Protein AF-A0A356KBU8-F1 (afdb_monomer_lite)

Sequence (364 aa):
MVVLKNGNYVIRSPEWDNGPVRDVGAATWGNGSTGVTGVVSAANSLIGSTENDRVSNTEVIELSNGNYVVRSDEWDNGAVTDAAALSFGAGPGGSVGVVGPANSVVGTKTSSGTAASALGNRFVATLKEERVAVVFPLETATFALGPGQTVVAPTQRITQLLSAGTDVTLQASQDLTVKSPITVNNPGGKGGKLTLMAGRNIVIEANITTDDGDLVLIANATAAEGVIDADRGPGAALVQNTATINAGSGSLRLETKDGAGLTNRSRSDYVVGTLSGGAVVIVPFADSFNPSPVPPGGTLTLQGGGLGGSFSIGGVSASIGTITSSQATLGVDALTPLGTQSVVVTTTGGDFALGTITIGFGGG

Foldseek 3Di:
DAAFPVQKGKDWFQQDADVPATRQTWIFTADRPPGDDDDDDLVGIATEDHRNQSWQPPHWAYAQVQKIKRKRQQHAPVPAGSQIWIFTFDSPSTHGGYDDLQGIDTGDHHSQGKDWDHDHRWIWMDSNVPQETEIPPQQPDEQPPPQLHHYRDRLNNVQVCQLVQHAGEGEHLAEAEAQEENAHDNVPDWGHEYHYAYLAEYYYPEEYERRLYAYHYEKNDAVVSPRDQVSHDADAGEYEHPYAYENDQYEYEYYYDQRYPHPHRHHDAYEDEEYYYNEYEYEYDQDDHDYDEYDDDHDYDYDDAWDAAWDDYDPFTDGDDTDHDDDDDDDGPDDDPDDDDDDDDDDDDDDDDDDDDDDDDDDD

Radius of gyration: 24.55 Å; chains: 1; bounding box: 66×54×61 Å

Secondary structure (DSSP, 8-state):
-EE-TTS-EEEEETT--BTTBTT-BEEEEEBTTTB--S---TTTEEE-SSTT--BTSSEEEEPTTS-EEEEETT--BTTBTT--EEEEE-TTT---EESSTTTEEE--STT--EEEEEETTEEEEEETTT-EEEEE-GGG--TTSSTTSEE---HHHHHHHHHTT--EEEEESS-EEE-S-EE---TTSPPPPEEEEESS-EEE-S-EE-TT--EEEEES--GGGT--TTTS-SS-B-EEE-S-EE-TTSEEEEEE---TT-S---B---EE--EE-SEEEEE--SS---PPP--SS--EEE--SSEEEEEEETTEEEEEEEE-SS--PPPPS---SS----------SS--------------

pLDDT: mean 76.69, std 24.33, range [26.47, 98.5]

Structure (mmCIF, N/CA/C/O backbone):
data_AF-A0A356KBU8-F1
#
_entry.id   AF-A0A356KBU8-F1
#
loop_
_atom_site.group_PDB
_atom_site.id
_atom_site.type_symbol
_atom_site.label_atom_id
_atom_site.label_alt_id
_atom_site.label_comp_id
_atom_site.label_asym_id
_atom_site.label_entity_id
_atom_site.label_seq_id
_atom_site.pdbx_PDB_ins_code
_atom_site.Cartn_x
_atom_site.Cartn_y
_atom_site.Cartn_z
_atom_site.occupancy
_atom_site.B_iso_or_equiv
_atom_site.auth_seq_id
_atom_site.auth_comp_id
_atom_site.auth_asym_id
_atom_site.auth_atom_id
_atom_site.pdbx_PDB_model_num
ATOM 1 N N . MET A 1 1 ? -16.617 -8.908 20.215 1.00 90.38 1 MET A N 1
ATOM 2 C CA . MET A 1 1 ? -15.219 -9.388 20.147 1.00 90.38 1 MET A CA 1
ATOM 3 C C . MET A 1 1 ? -15.148 -10.546 19.165 1.00 90.38 1 MET A C 1
ATOM 5 O O . MET A 1 1 ? -16.062 -11.359 19.167 1.00 90.38 1 MET A O 1
ATOM 9 N N . VAL A 1 2 ? -14.096 -10.615 18.353 1.00 94.19 2 VAL A N 1
ATOM 10 C CA . VAL A 1 2 ? -13.778 -11.739 17.460 1.00 94.19 2 VAL A CA 1
ATOM 11 C C . VAL A 1 2 ? -12.435 -12.316 17.895 1.00 94.19 2 VAL A C 1
ATOM 13 O O . VAL A 1 2 ? -11.469 -11.568 18.003 1.00 94.19 2 VAL A O 1
ATOM 16 N N . VAL A 1 3 ? -12.384 -13.614 18.190 1.00 94.81 3 VAL A N 1
ATOM 17 C CA . VAL A 1 3 ? -11.142 -14.311 18.559 1.00 94.81 3 VAL A CA 1
ATOM 18 C C . VAL A 1 3 ? -10.466 -14.803 17.286 1.00 94.81 3 VAL A C 1
ATOM 20 O O . VAL A 1 3 ? -11.129 -15.372 16.426 1.00 94.81 3 VAL A O 1
ATOM 23 N N . LEU A 1 4 ? -9.162 -14.571 17.177 1.00 94.19 4 LEU A N 1
ATOM 24 C CA . LEU A 1 4 ? -8.323 -14.969 16.055 1.00 94.19 4 LEU A CA 1
ATOM 25 C C . LEU A 1 4 ? -7.585 -16.283 16.380 1.00 94.19 4 LEU A C 1
ATOM 27 O O . LEU A 1 4 ? -7.275 -16.594 17.529 1.00 94.19 4 LEU A O 1
ATOM 31 N N . LYS A 1 5 ? -7.219 -17.040 15.350 1.00 92.31 5 LYS A N 1
ATOM 32 C CA . LYS A 1 5 ? -6.582 -18.365 15.373 1.00 92.31 5 LYS A CA 1
ATOM 33 C C . LYS A 1 5 ? -5.188 -18.340 15.963 1.00 92.31 5 LYS A C 1
ATOM 35 O O . LYS A 1 5 ? -4.713 -19.358 16.451 1.00 92.31 5 LYS A O 1
ATOM 40 N N . ASN A 1 6 ? -4.532 -17.187 15.913 1.00 91.81 6 ASN A N 1
ATOM 41 C CA . ASN A 1 6 ? -3.249 -16.967 16.570 1.00 91.81 6 ASN A CA 1
ATOM 42 C C . ASN A 1 6 ? -3.396 -16.672 18.078 1.00 91.81 6 ASN A C 1
ATOM 44 O O . ASN A 1 6 ? -2.402 -16.355 18.723 1.00 91.81 6 ASN A O 1
ATOM 48 N N . GLY A 1 7 ? -4.612 -16.754 18.629 1.00 93.75 7 GLY A N 1
ATOM 49 C CA . GLY A 1 7 ? -4.918 -16.514 20.038 1.00 93.75 7 GLY A CA 1
ATOM 50 C C . GLY A 1 7 ? -5.202 -15.051 20.381 1.00 93.75 7 GLY A C 1
ATOM 51 O O . GLY A 1 7 ? -5.640 -14.779 21.493 1.00 93.75 7 GLY A O 1
ATOM 52 N N . ASN A 1 8 ? -4.990 -14.115 19.452 1.00 96.00 8 ASN A N 1
ATOM 53 C CA . ASN A 1 8 ? -5.317 -12.698 19.637 1.00 96.00 8 ASN A CA 1
ATOM 54 C C . ASN A 1 8 ? -6.814 -12.442 19.410 1.00 96.00 8 ASN A C 1
ATOM 56 O O . ASN A 1 8 ? -7.571 -13.356 19.089 1.00 96.00 8 ASN A O 1
ATOM 60 N N . TYR A 1 9 ? -7.272 -11.203 19.572 1.00 96.00 9 TYR A N 1
ATOM 61 C CA . TYR A 1 9 ? -8.679 -10.860 19.364 1.00 96.00 9 TYR A CA 1
ATOM 62 C C . TYR A 1 9 ? -8.865 -9.436 18.841 1.00 96.00 9 TYR A C 1
ATOM 64 O O . TYR A 1 9 ? -7.966 -8.602 18.908 1.00 96.00 9 TYR A O 1
ATOM 72 N N . VAL A 1 10 ? -10.060 -9.149 18.330 1.00 97.44 10 VAL A N 1
ATOM 73 C CA . VAL A 1 10 ? -10.491 -7.811 17.914 1.00 97.44 10 VAL A CA 1
ATOM 74 C C . VAL A 1 10 ? -11.772 -7.446 18.659 1.00 97.44 10 VAL A C 1
ATOM 76 O O . VAL A 1 10 ? -12.772 -8.170 18.609 1.00 97.44 10 VAL A O 1
ATOM 79 N N . ILE A 1 11 ? -11.762 -6.325 19.370 1.00 97.25 11 ILE A N 1
ATOM 80 C CA . ILE A 1 11 ? -12.952 -5.730 19.981 1.00 97.25 11 ILE A CA 1
ATOM 81 C C . ILE A 1 11 ? -13.597 -4.815 18.940 1.00 97.25 11 ILE A C 1
ATOM 83 O O . ILE A 1 11 ? -12.917 -4.001 18.327 1.00 97.25 11 ILE A O 1
ATOM 87 N N . ARG A 1 12 ? -14.906 -4.980 18.737 1.00 97.75 12 ARG A N 1
ATOM 88 C CA . ARG A 1 12 ? -15.728 -4.127 17.874 1.00 97.75 12 ARG A CA 1
ATOM 89 C C . ARG A 1 12 ? -16.544 -3.214 18.773 1.00 97.75 12 ARG A C 1
ATOM 91 O O . ARG A 1 12 ? -17.255 -3.731 19.637 1.00 97.75 12 ARG A O 1
ATOM 98 N N . SER A 1 13 ? -16.453 -1.915 18.535 1.00 97.62 13 SER A N 1
ATOM 99 C CA . SER A 1 13 ? -17.174 -0.875 19.265 1.00 97.62 13 SER A CA 1
ATOM 100 C C . SER A 1 13 ? -17.770 0.115 18.257 1.00 97.62 13 SER A C 1
ATOM 102 O O . SER A 1 13 ? -17.302 1.247 18.190 1.00 97.62 13 SER A O 1
ATOM 104 N N . PRO A 1 14 ? -18.737 -0.300 17.416 1.00 97.94 14 PRO A N 1
ATOM 105 C CA . PRO A 1 14 ? -19.249 0.535 16.324 1.00 97.94 14 PRO A CA 1
ATOM 106 C C . PRO A 1 14 ? -19.980 1.799 16.805 1.00 97.94 14 PRO A C 1
ATOM 108 O O . PRO A 1 14 ? -19.986 2.789 16.094 1.00 97.94 14 PRO A O 1
ATOM 111 N N . GLU A 1 15 ? -20.519 1.803 18.023 1.00 97.94 15 GLU A N 1
ATOM 112 C CA . GLU A 1 15 ? -21.196 2.957 18.650 1.00 97.94 15 GLU A CA 1
ATOM 113 C C . GLU A 1 15 ? -20.238 3.778 19.539 1.00 97.94 15 GLU A C 1
ATOM 115 O O . GLU A 1 15 ? -20.645 4.448 20.482 1.00 97.94 15 GLU A O 1
ATOM 120 N N . TRP A 1 16 ? -18.921 3.644 19.342 1.00 98.44 16 TRP A N 1
ATOM 121 C CA . TRP A 1 16 ? -17.957 4.421 20.119 1.00 98.44 16 TRP A CA 1
ATOM 122 C C . TRP A 1 16 ? -17.888 5.868 19.617 1.00 98.44 16 TRP A C 1
ATOM 124 O O . TRP A 1 16 ? -17.662 6.103 18.429 1.00 98.44 16 TRP A O 1
ATOM 134 N N . ASP A 1 17 ? -18.012 6.813 20.549 1.00 98.50 17 ASP A N 1
ATOM 135 C CA . ASP A 1 17 ? -17.902 8.253 20.307 1.00 98.50 17 ASP A CA 1
ATOM 136 C C . ASP A 1 17 ? -16.454 8.743 20.449 1.00 98.50 17 ASP A C 1
ATOM 138 O O . ASP A 1 17 ? -15.769 8.430 21.428 1.00 98.50 17 ASP A O 1
ATOM 142 N N . ASN A 1 18 ? -16.014 9.614 19.537 1.00 97.44 18 ASN A N 1
ATOM 143 C CA . ASN A 1 18 ? -14.725 10.299 19.638 1.00 97.44 18 ASN A CA 1
ATOM 144 C C . ASN A 1 18 ? -14.923 11.754 20.072 1.00 97.44 18 ASN A C 1
ATOM 146 O O . ASN A 1 18 ? -14.952 12.685 19.261 1.00 97.44 18 ASN A O 1
ATOM 150 N N . GLY A 1 19 ? -15.089 11.949 21.380 1.00 96.25 19 GLY A N 1
ATOM 151 C CA . GLY A 1 19 ? -15.419 13.256 21.940 1.00 96.25 19 GLY A CA 1
ATOM 152 C C . GLY A 1 19 ? -16.826 13.692 21.505 1.00 96.25 19 GLY A C 1
ATOM 153 O O . GLY A 1 19 ? -17.782 13.002 21.841 1.00 96.25 19 GLY A O 1
ATOM 154 N N . PRO A 1 20 ? -16.996 14.832 20.808 1.00 96.69 20 PRO A N 1
ATOM 155 C CA . PRO A 1 20 ? -18.314 15.294 20.370 1.00 96.69 20 PRO A CA 1
ATOM 156 C C . PRO A 1 20 ? -18.842 14.584 19.114 1.00 96.69 20 PRO A C 1
ATOM 158 O O . PRO A 1 20 ? -20.019 14.748 18.797 1.00 96.69 20 PRO A O 1
ATOM 161 N N . VAL A 1 21 ? -17.992 13.854 18.380 1.00 97.75 21 VAL A N 1
ATOM 162 C CA . VAL A 1 21 ? -18.395 13.146 17.158 1.00 97.75 21 VAL A CA 1
ATOM 163 C C . VAL A 1 21 ? -18.957 11.787 17.554 1.00 97.75 21 VAL A C 1
ATOM 165 O O . VAL A 1 21 ? -18.235 10.961 18.120 1.00 97.75 21 VAL A O 1
ATOM 168 N N . ARG A 1 22 ? -20.250 11.589 17.297 1.00 98.00 22 ARG A N 1
ATOM 169 C CA . ARG A 1 22 ? -20.994 10.415 17.757 1.00 98.00 22 ARG A CA 1
ATOM 170 C C . ARG A 1 22 ? -20.832 9.233 16.818 1.00 98.00 22 ARG A C 1
ATOM 172 O O . ARG A 1 22 ? -20.704 9.428 15.612 1.00 98.00 22 ARG A O 1
ATOM 179 N N . ASP A 1 23 ? -20.885 8.025 17.364 1.00 97.75 23 ASP A N 1
ATOM 180 C CA . ASP A 1 23 ? -20.945 6.776 16.605 1.00 97.75 23 ASP A CA 1
ATOM 181 C C . ASP A 1 23 ? -19.859 6.672 15.512 1.00 97.75 23 ASP A C 1
ATOM 183 O O . ASP A 1 23 ? -20.096 6.121 14.438 1.00 97.75 23 ASP A O 1
ATOM 187 N N . VAL A 1 24 ? -18.649 7.203 15.744 1.00 98.06 24 VAL A N 1
ATOM 188 C CA . VAL A 1 24 ? -17.555 7.066 14.759 1.00 98.06 24 VAL A CA 1
ATOM 189 C C . VAL A 1 24 ? -17.094 5.610 14.646 1.00 98.06 24 VAL A C 1
ATOM 191 O O . VAL A 1 24 ? -16.562 5.170 13.627 1.00 98.06 24 VAL A O 1
ATOM 194 N N . GLY A 1 25 ? -17.294 4.854 15.725 1.00 98.44 25 GLY A N 1
ATOM 195 C CA . GLY A 1 25 ? -16.937 3.458 15.849 1.00 98.44 25 GLY A CA 1
ATOM 196 C C . GLY A 1 25 ? -15.438 3.196 15.963 1.00 98.44 25 GLY A C 1
ATOM 197 O O . GLY A 1 25 ? -14.582 4.033 15.661 1.00 98.44 25 GLY A O 1
ATOM 198 N N . ALA A 1 26 ? -15.116 1.993 16.429 1.00 98.38 26 ALA A N 1
ATOM 199 C CA . ALA A 1 26 ? -13.747 1.533 16.587 1.00 98.38 26 ALA A CA 1
ATOM 200 C C . ALA A 1 26 ? -13.615 0.011 16.429 1.00 98.38 26 ALA A C 1
ATOM 202 O O . ALA A 1 26 ? -14.466 -0.758 16.884 1.00 98.38 26 ALA A O 1
ATOM 203 N N . ALA A 1 27 ? -12.486 -0.422 15.868 1.00 98.12 27 ALA A N 1
ATOM 204 C CA . ALA A 1 27 ? -11.965 -1.779 15.989 1.00 98.12 27 ALA A CA 1
ATOM 205 C C . ALA A 1 27 ? -10.611 -1.754 16.707 1.00 98.12 27 ALA A C 1
ATOM 207 O O . ALA A 1 27 ? -9.653 -1.142 16.233 1.00 98.12 27 ALA A O 1
ATOM 208 N N . THR A 1 28 ? -10.517 -2.450 17.838 1.00 97.50 28 THR A N 1
ATOM 209 C CA . THR A 1 28 ? -9.303 -2.495 18.664 1.00 97.50 28 THR A CA 1
ATOM 210 C C . THR A 1 28 ? -8.731 -3.903 18.658 1.00 97.50 28 THR A C 1
ATOM 212 O O . THR A 1 28 ? -9.385 -4.850 19.101 1.00 97.50 28 THR A O 1
ATOM 215 N N . TRP A 1 29 ? -7.501 -4.056 18.173 1.00 97.19 29 TRP A N 1
ATOM 216 C CA . TRP A 1 29 ? -6.776 -5.319 18.271 1.00 97.19 29 TRP A CA 1
ATOM 217 C C . TRP A 1 29 ? -6.219 -5.515 19.683 1.00 97.19 29 TRP A C 1
ATOM 219 O O . TRP A 1 29 ? -5.673 -4.589 20.280 1.00 97.19 29 TRP A O 1
ATOM 229 N N . GLY A 1 30 ? -6.332 -6.731 20.208 1.00 96.56 30 GLY A N 1
ATOM 230 C CA . GLY A 1 30 ? -5.798 -7.112 21.506 1.00 96.56 30 GLY A CA 1
ATOM 231 C C . GLY A 1 30 ? -4.940 -8.365 21.426 1.00 96.56 30 GLY A C 1
ATOM 232 O O . GLY A 1 30 ? -5.296 -9.349 20.775 1.00 96.56 30 GLY A O 1
ATOM 233 N N . ASN A 1 31 ? -3.811 -8.332 22.131 1.00 94.94 31 ASN A N 1
ATOM 234 C CA . ASN A 1 31 ? -2.954 -9.496 22.303 1.00 94.94 31 ASN A CA 1
ATOM 235 C C . ASN A 1 31 ? -3.650 -10.516 23.221 1.00 94.94 31 ASN A C 1
ATOM 237 O O . ASN A 1 31 ? -4.126 -10.154 24.297 1.00 94.94 31 ASN A O 1
ATOM 241 N N . GLY A 1 32 ? -3.689 -11.787 22.826 1.00 95.00 32 GLY A N 1
ATOM 242 C CA . GLY A 1 32 ? -4.361 -12.846 23.589 1.00 95.00 32 GLY A CA 1
ATOM 243 C C . GLY A 1 32 ? -3.757 -13.127 24.963 1.00 95.00 32 GLY A C 1
ATOM 244 O O . GLY A 1 32 ? -4.466 -13.524 25.884 1.00 95.00 32 GLY A O 1
ATOM 245 N N . SER A 1 33 ? -2.453 -12.897 25.107 1.00 95.25 33 SER A N 1
ATOM 246 C CA . SER A 1 33 ? -1.694 -13.184 26.324 1.00 95.25 33 SER A CA 1
ATOM 247 C C . SER A 1 33 ? -1.652 -11.998 27.283 1.00 95.25 33 SER A C 1
ATOM 249 O O . SER A 1 33 ? -1.719 -12.191 28.493 1.00 95.25 33 SER A O 1
ATOM 251 N N . THR A 1 34 ? -1.514 -10.774 26.766 1.00 95.56 34 THR A N 1
ATOM 252 C CA . THR A 1 34 ? -1.354 -9.564 27.599 1.00 95.56 34 THR A CA 1
ATOM 253 C C . THR A 1 34 ? -2.598 -8.682 27.652 1.00 95.56 34 THR A C 1
ATOM 255 O O . THR A 1 34 ? -2.685 -7.799 28.501 1.00 95.56 34 THR A O 1
ATOM 258 N N . GLY A 1 35 ? -3.552 -8.893 26.747 1.00 93.81 35 GLY A N 1
ATOM 259 C CA . GLY A 1 35 ? -4.695 -8.012 26.544 1.00 93.81 35 GLY A CA 1
ATOM 260 C C . GLY A 1 35 ? -4.335 -6.672 25.894 1.00 93.81 35 GLY A C 1
ATOM 261 O O . GLY A 1 35 ? -3.203 -6.450 25.458 1.00 93.81 35 GLY A O 1
ATOM 262 N N . VAL A 1 36 ? -5.327 -5.782 25.830 1.00 94.94 36 VAL A N 1
ATOM 263 C CA . VAL A 1 36 ? -5.195 -4.370 25.439 1.00 94.94 36 VAL A CA 1
ATOM 264 C C . VAL A 1 36 ? -5.805 -3.490 26.530 1.00 94.94 36 VAL A C 1
ATOM 266 O O . VAL A 1 36 ? -6.829 -3.843 27.116 1.00 94.94 36 VAL A O 1
ATOM 269 N N . THR A 1 37 ? -5.166 -2.362 26.836 1.00 94.62 37 THR A N 1
ATOM 270 C CA . THR A 1 37 ? -5.613 -1.401 27.855 1.00 94.62 37 THR A CA 1
ATOM 271 C C . THR A 1 37 ? -5.427 0.036 27.363 1.00 94.62 37 THR A C 1
ATOM 273 O O . THR A 1 37 ? -4.728 0.287 26.380 1.00 94.62 37 THR A O 1
ATOM 276 N N . GLY A 1 38 ? -6.057 0.988 28.054 1.00 94.88 38 GLY A N 1
ATOM 277 C CA . GLY A 1 38 ? -6.005 2.414 27.722 1.00 94.88 38 GLY A CA 1
ATOM 278 C C . GLY A 1 38 ? -7.270 2.923 27.030 1.00 94.88 38 GLY A C 1
ATOM 279 O O . GLY A 1 38 ? -8.212 2.176 26.779 1.00 94.88 38 GLY A O 1
ATOM 280 N N . VAL A 1 39 ? -7.294 4.229 26.762 1.00 95.69 39 VAL A N 1
ATOM 281 C CA . VAL A 1 39 ? -8.412 4.896 26.081 1.00 95.69 39 VAL A CA 1
ATOM 282 C C . VAL A 1 39 ? -8.392 4.532 24.595 1.00 95.69 39 VAL A C 1
ATOM 284 O O . VAL A 1 39 ? -7.326 4.515 23.973 1.00 95.69 39 VAL A O 1
ATOM 287 N N . VAL A 1 40 ? -9.561 4.239 24.024 1.00 97.75 40 VAL A N 1
ATOM 288 C CA . VAL A 1 40 ? -9.716 4.019 22.578 1.00 97.75 40 VAL A CA 1
ATOM 289 C C . VAL A 1 40 ? -9.314 5.294 21.838 1.00 97.75 40 VAL A C 1
ATOM 291 O O . VAL A 1 40 ? -9.774 6.385 22.162 1.00 97.75 40 VAL A O 1
ATOM 294 N N . SER A 1 41 ? -8.406 5.167 20.873 1.00 96.75 41 SER A N 1
ATOM 295 C CA . SER A 1 41 ? -7.937 6.279 20.046 1.00 96.75 41 SER A CA 1
ATOM 296 C C . SER A 1 41 ? -7.339 5.764 18.738 1.00 96.75 41 SER A C 1
ATOM 298 O O . SER A 1 41 ? -7.020 4.582 18.614 1.00 96.75 41 SER A O 1
ATOM 300 N N . ALA A 1 42 ? -7.078 6.664 17.789 1.00 96.44 42 ALA A N 1
ATOM 301 C CA . ALA A 1 42 ? -6.367 6.332 16.552 1.00 96.44 42 ALA A CA 1
ATOM 302 C C . ALA A 1 42 ? -4.960 5.731 16.783 1.00 96.44 42 ALA A C 1
ATOM 304 O O . ALA A 1 42 ? -4.393 5.137 15.873 1.00 96.44 42 ALA A O 1
ATOM 305 N N . ALA A 1 43 ? -4.378 5.870 17.981 1.00 94.31 43 ALA A N 1
ATOM 306 C CA . ALA A 1 43 ? -3.065 5.307 18.296 1.00 94.31 43 ALA A CA 1
ATOM 307 C C . ALA A 1 43 ? -3.098 3.791 18.564 1.00 94.31 43 ALA A C 1
ATOM 309 O O . ALA A 1 43 ? -2.093 3.116 18.357 1.00 94.31 43 ALA A O 1
ATOM 310 N N . ASN A 1 44 ? -4.226 3.251 19.037 1.00 95.00 44 ASN A N 1
ATOM 311 C CA . ASN A 1 44 ? -4.364 1.833 19.398 1.00 95.00 44 ASN A CA 1
ATOM 312 C C . ASN A 1 44 ? -5.540 1.128 18.709 1.00 95.00 44 ASN A C 1
ATOM 314 O O . ASN A 1 44 ? -5.716 -0.076 18.879 1.00 95.00 44 ASN A O 1
ATOM 318 N N . SER A 1 45 ? -6.352 1.869 17.961 1.00 97.25 45 SER A N 1
ATOM 319 C CA . SER A 1 45 ? -7.569 1.378 17.329 1.00 97.25 45 SER A CA 1
ATOM 320 C C . SER A 1 45 ? -7.695 1.942 15.924 1.00 97.25 45 SER A C 1
ATOM 322 O O . SER A 1 45 ? -7.205 3.034 15.623 1.00 97.25 45 SER A O 1
ATOM 324 N N . LEU A 1 46 ? -8.368 1.186 15.068 1.00 97.81 46 LEU A N 1
ATOM 325 C CA . LEU A 1 46 ? -8.896 1.682 13.810 1.00 97.81 46 LEU A CA 1
ATOM 326 C C . LEU A 1 46 ? -10.223 2.389 14.108 1.00 97.81 46 LEU A C 1
ATOM 328 O O . LEU A 1 46 ? -11.126 1.743 14.640 1.00 97.81 46 LEU A O 1
ATOM 332 N N . ILE A 1 47 ? -10.342 3.681 13.808 1.00 98.44 47 ILE A N 1
ATOM 333 C CA . ILE A 1 47 ? -11.519 4.495 14.167 1.00 98.44 47 ILE A CA 1
ATOM 334 C C . ILE A 1 47 ? -12.074 5.274 12.974 1.00 98.44 47 ILE A C 1
ATOM 336 O O . ILE A 1 47 ? -11.351 5.528 12.009 1.00 98.44 47 ILE A O 1
ATOM 340 N N . GLY A 1 48 ? -13.342 5.676 13.056 1.00 98.12 48 GLY A N 1
ATOM 341 C CA . GLY A 1 48 ? -13.935 6.637 12.126 1.00 98.12 48 GLY A CA 1
ATOM 342 C C . GLY A 1 48 ? -13.503 8.078 12.413 1.00 98.12 48 GLY A C 1
ATOM 343 O O . GLY A 1 48 ? -12.794 8.367 13.383 1.00 98.12 48 GLY A O 1
ATOM 344 N N . SER A 1 49 ? -13.955 8.993 11.565 1.00 97.12 49 SER A N 1
ATOM 345 C CA . SER A 1 49 ? -13.753 10.441 11.685 1.00 97.12 49 SER A CA 1
ATOM 346 C C . SER A 1 49 ? -15.031 11.267 11.556 1.00 97.12 49 SER A C 1
ATOM 348 O O . SER A 1 49 ? -15.025 12.424 11.981 1.00 97.12 49 SER A O 1
ATOM 350 N N . THR A 1 50 ? -16.100 10.694 11.003 1.00 96.88 50 THR A N 1
ATOM 351 C CA . THR A 1 50 ? -17.391 11.353 10.776 1.00 96.88 50 THR A CA 1
ATOM 352 C C . THR A 1 50 ? -18.470 10.727 11.654 1.00 96.88 50 THR A C 1
ATOM 354 O O . THR A 1 50 ? -18.360 9.573 12.073 1.00 96.88 50 THR A O 1
ATOM 357 N N . GLU A 1 51 ? -19.507 11.505 11.972 1.00 97.31 51 GLU A N 1
ATOM 358 C CA . GLU A 1 51 ? -20.658 11.004 12.722 1.00 97.31 51 GLU A CA 1
ATOM 359 C C . GLU A 1 51 ? -21.324 9.848 11.965 1.00 97.31 51 GLU A C 1
ATOM 361 O O . GLU A 1 51 ? -21.584 9.974 10.775 1.00 97.31 51 GLU A O 1
ATOM 366 N N . ASN A 1 52 ? -21.641 8.760 12.666 1.00 96.56 52 ASN A N 1
ATOM 367 C CA . ASN A 1 52 ? -22.217 7.530 12.105 1.00 96.56 52 ASN A CA 1
ATOM 368 C C . ASN A 1 52 ? -21.306 6.697 11.183 1.00 96.56 52 ASN A C 1
ATOM 370 O O . ASN A 1 52 ? -21.792 5.706 10.648 1.00 96.56 52 ASN A O 1
ATOM 374 N N . ASP A 1 53 ? -19.999 6.985 11.084 1.00 97.69 53 ASP A N 1
ATOM 375 C CA . ASP A 1 53 ? -19.048 6.114 10.361 1.00 97.69 53 ASP A CA 1
ATOM 376 C C . ASP A 1 53 ? -19.110 4.652 10.837 1.00 97.69 53 ASP A C 1
ATOM 378 O O . ASP A 1 53 ? -18.824 3.713 10.085 1.00 97.69 53 ASP A O 1
ATOM 382 N N . ARG A 1 54 ? -19.402 4.475 12.135 1.00 97.56 54 ARG A N 1
ATOM 383 C CA . ARG A 1 54 ? -19.598 3.201 12.827 1.00 97.56 54 ARG A CA 1
ATOM 384 C C . ARG A 1 54 ? -18.586 2.145 12.418 1.00 97.56 54 ARG A C 1
ATOM 386 O O . ARG A 1 54 ? -18.935 1.010 12.088 1.00 97.56 54 ARG A O 1
ATOM 393 N N . VAL A 1 55 ? -17.301 2.499 12.455 1.00 98.19 55 VAL A N 1
ATOM 394 C CA . VAL A 1 55 ? -16.226 1.589 12.054 1.00 98.19 55 VAL A CA 1
ATOM 395 C C . VAL A 1 55 ? -16.385 0.233 12.735 1.00 98.19 55 VAL A C 1
ATOM 397 O O . VAL A 1 55 ? -16.565 0.135 13.953 1.00 98.19 55 VAL A O 1
ATOM 400 N N . SER A 1 56 ? -16.290 -0.823 11.922 1.00 96.69 56 SER A N 1
ATOM 401 C CA . SER A 1 56 ? -16.566 -2.219 12.261 1.00 96.69 56 SER A CA 1
ATOM 402 C C . SER A 1 56 ? -18.038 -2.606 12.459 1.00 96.69 56 SER A C 1
ATOM 404 O O . SER A 1 56 ? -18.281 -3.674 13.023 1.00 96.69 56 SER A O 1
ATOM 406 N N . ASN A 1 57 ? -19.028 -1.825 12.005 1.00 95.38 57 ASN A N 1
ATOM 407 C CA . ASN A 1 57 ? -20.465 -2.143 12.121 1.00 95.38 57 ASN A CA 1
ATOM 408 C C . ASN A 1 57 ? -20.872 -3.435 11.404 1.00 95.38 57 ASN A C 1
ATOM 410 O O . ASN A 1 57 ? -21.687 -4.195 11.927 1.00 95.38 57 ASN A O 1
ATOM 414 N N . THR A 1 58 ? -20.276 -3.727 10.250 1.00 94.25 58 THR A N 1
ATOM 415 C CA . THR A 1 58 ? -20.676 -4.873 9.435 1.00 94.25 58 THR A CA 1
ATOM 416 C C . THR A 1 58 ? -20.116 -6.160 10.022 1.00 94.25 58 THR A C 1
ATOM 418 O O . THR A 1 58 ? -20.856 -7.015 10.508 1.00 94.25 58 THR A O 1
ATOM 421 N N . GLU A 1 59 ? -18.792 -6.313 10.001 1.00 93.19 59 GLU A N 1
ATOM 422 C CA . GLU A 1 59 ? -18.145 -7.572 10.356 1.00 93.19 59 GLU A CA 1
ATOM 423 C C . GLU A 1 59 ? -16.643 -7.388 10.594 1.00 93.19 59 GLU A C 1
ATOM 425 O O . GLU A 1 59 ? -16.009 -6.488 10.043 1.00 93.19 59 GLU A O 1
ATOM 430 N N . VAL A 1 60 ? -16.056 -8.292 11.377 1.00 93.81 60 VAL A N 1
ATOM 431 C CA . VAL A 1 60 ? -14.613 -8.547 11.355 1.00 93.81 60 VAL A CA 1
ATOM 432 C C . VAL A 1 60 ? -14.414 -9.979 10.876 1.00 93.81 60 VAL A C 1
ATOM 434 O O . VAL A 1 60 ? -14.804 -10.918 11.568 1.00 93.81 60 VAL A O 1
ATOM 437 N N . ILE A 1 61 ? -13.839 -10.131 9.685 1.00 91.31 61 ILE A N 1
ATOM 438 C CA . ILE A 1 61 ? -13.616 -11.423 9.037 1.00 91.31 61 ILE A CA 1
ATOM 439 C C . ILE A 1 61 ? -12.214 -11.897 9.375 1.00 91.31 61 ILE A C 1
ATOM 441 O O . ILE A 1 61 ? -11.224 -11.263 9.014 1.00 91.31 61 ILE A O 1
ATOM 445 N N . GLU A 1 62 ? -12.125 -13.039 10.032 1.00 91.19 62 GLU A N 1
ATOM 446 C CA . GLU A 1 62 ? -10.857 -13.698 10.294 1.00 91.19 62 GLU A CA 1
ATOM 447 C C . GLU A 1 62 ? -10.338 -14.459 9.054 1.00 91.19 62 GLU A C 1
ATOM 449 O O . GLU A 1 62 ? -11.093 -15.133 8.352 1.00 91.19 62 GLU A O 1
ATOM 454 N N . LEU A 1 63 ? -9.022 -14.408 8.821 1.00 88.81 63 LEU A N 1
ATOM 455 C CA . LEU A 1 63 ? -8.312 -15.194 7.811 1.00 88.81 63 LEU A CA 1
ATOM 456 C C . LEU A 1 63 ? -7.560 -16.376 8.442 1.00 88.81 63 LEU A C 1
ATOM 458 O O . LEU A 1 63 ? -7.155 -16.352 9.603 1.00 88.81 63 LEU A O 1
ATOM 462 N N . SER A 1 64 ? -7.294 -17.431 7.662 1.00 88.56 64 SER A N 1
ATOM 463 C CA . SER A 1 64 ? -6.722 -18.676 8.202 1.00 88.56 64 SER A CA 1
ATOM 464 C C . SER A 1 64 ? -5.296 -18.556 8.755 1.00 88.56 64 SER A C 1
ATOM 466 O O . SER A 1 64 ? -4.840 -19.479 9.423 1.00 88.56 64 SER A O 1
ATOM 468 N N . ASN A 1 65 ? -4.593 -17.459 8.468 1.00 84.88 65 ASN A N 1
ATOM 469 C CA . ASN A 1 65 ? -3.257 -17.139 8.980 1.00 84.88 65 ASN A CA 1
ATOM 470 C C . ASN A 1 65 ? -3.288 -16.241 10.233 1.00 84.88 65 ASN A C 1
ATOM 472 O O . ASN A 1 65 ? -2.245 -15.743 10.648 1.00 84.88 65 ASN A O 1
ATOM 476 N N . GLY A 1 66 ? -4.465 -16.018 10.827 1.00 88.62 66 GLY A N 1
ATOM 477 C CA . GLY A 1 66 ? -4.635 -15.182 12.016 1.00 88.62 66 GLY A CA 1
ATOM 478 C C . GLY A 1 66 ? -4.622 -13.678 11.736 1.00 88.62 66 GLY A C 1
ATOM 479 O O . GLY A 1 66 ? -4.685 -12.902 12.684 1.00 88.62 66 GLY A O 1
ATOM 480 N N . ASN A 1 67 ? -4.547 -13.262 10.467 1.00 89.62 67 ASN A N 1
ATOM 481 C CA . ASN A 1 67 ? -4.889 -11.902 10.049 1.00 89.62 67 ASN A CA 1
ATOM 482 C C . ASN A 1 67 ? -6.416 -11.738 10.005 1.00 89.62 67 ASN A C 1
ATOM 484 O O . ASN A 1 67 ? -7.160 -12.715 10.098 1.00 89.62 67 ASN A O 1
ATOM 488 N N . TYR A 1 68 ? -6.891 -10.511 9.829 1.00 91.62 68 TYR A N 1
ATOM 489 C CA . TYR A 1 68 ? -8.318 -10.222 9.750 1.00 91.62 68 TYR A CA 1
ATOM 490 C C . TYR A 1 68 ? -8.602 -9.028 8.839 1.00 91.62 68 TYR A C 1
ATOM 492 O O . TYR A 1 68 ? -7.702 -8.281 8.458 1.00 91.62 68 TYR A O 1
ATOM 500 N N . VAL A 1 69 ? -9.871 -8.846 8.495 1.00 91.19 69 VAL A N 1
ATOM 501 C CA . VAL A 1 69 ? -10.369 -7.674 7.776 1.00 91.19 69 VAL A CA 1
ATOM 502 C C . VAL A 1 69 ? -11.527 -7.070 8.550 1.00 91.19 69 VAL A C 1
ATOM 504 O O . VAL A 1 69 ? -12.439 -7.785 8.961 1.00 91.19 69 VAL A O 1
ATOM 507 N N . VAL A 1 70 ? -11.498 -5.755 8.736 1.00 94.00 70 VAL A N 1
ATOM 508 C CA . VAL A 1 70 ? -12.608 -4.978 9.288 1.00 94.00 70 VAL A CA 1
ATOM 509 C C . VAL A 1 70 ? -13.447 -4.450 8.128 1.00 94.00 70 VAL A C 1
ATOM 511 O O . VAL A 1 70 ? -12.910 -3.817 7.218 1.00 94.00 70 VAL A O 1
ATOM 514 N N . ARG A 1 71 ? -14.751 -4.734 8.157 1.00 93.94 71 ARG A N 1
ATOM 515 C CA . ARG A 1 71 ? -15.741 -4.205 7.215 1.00 93.94 71 ARG A CA 1
ATOM 516 C C . ARG A 1 71 ? -16.560 -3.120 7.903 1.00 93.94 71 ARG A C 1
ATOM 518 O O . ARG A 1 71 ? -17.168 -3.387 8.944 1.00 93.94 71 ARG A O 1
ATOM 525 N N . SER A 1 72 ? -16.571 -1.942 7.294 1.00 95.12 72 SER A N 1
ATOM 526 C CA . SER A 1 72 ? -17.310 -0.771 7.765 1.00 95.12 72 SER A CA 1
ATOM 527 C C . SER A 1 72 ? -18.165 -0.249 6.614 1.00 95.12 72 SER A C 1
ATOM 529 O O . SER A 1 72 ? -17.700 0.600 5.861 1.00 95.12 72 SER A O 1
ATOM 531 N N . ASP A 1 73 ? -19.359 -0.810 6.405 1.00 94.44 73 ASP A N 1
ATOM 532 C CA . ASP A 1 73 ? -20.208 -0.448 5.255 1.00 94.44 73 ASP A CA 1
ATOM 533 C C . ASP A 1 73 ? -20.851 0.946 5.395 1.00 94.44 73 ASP A C 1
ATOM 535 O O . ASP A 1 73 ? -21.198 1.536 4.378 1.00 94.44 73 ASP A O 1
ATOM 539 N N . GLU A 1 74 ? -20.968 1.468 6.623 1.00 95.38 74 GLU A N 1
ATOM 540 C CA . GLU A 1 74 ? -21.520 2.805 6.946 1.00 95.38 74 GLU A CA 1
ATOM 541 C C . GLU A 1 74 ? -20.428 3.899 7.005 1.00 95.38 74 GLU A C 1
ATOM 543 O O . GLU A 1 74 ? -20.691 5.024 7.401 1.00 95.38 74 GLU A O 1
ATOM 548 N N . TRP A 1 75 ? -19.178 3.590 6.634 1.00 96.88 75 TRP A N 1
ATOM 549 C CA . TRP A 1 75 ? -18.092 4.575 6.694 1.00 96.88 75 TRP A CA 1
ATOM 550 C C . TRP A 1 75 ? -18.184 5.610 5.562 1.00 96.88 75 TRP A C 1
ATOM 552 O O . TRP A 1 75 ? -18.315 5.230 4.392 1.00 96.88 75 TRP A O 1
ATOM 562 N N . ASP A 1 76 ? -18.011 6.891 5.895 1.00 96.06 76 ASP A N 1
ATOM 563 C CA . ASP A 1 76 ? -18.089 8.020 4.967 1.00 96.06 76 ASP A CA 1
ATOM 564 C C . ASP A 1 76 ? -16.718 8.428 4.407 1.00 96.06 76 ASP A C 1
ATOM 566 O O . ASP A 1 76 ? -15.764 8.697 5.140 1.00 96.06 76 ASP A O 1
ATOM 570 N N . ASN A 1 77 ? -16.634 8.614 3.084 1.00 94.12 77 ASN A N 1
ATOM 571 C CA . ASN A 1 77 ? -15.450 9.186 2.437 1.00 94.12 77 ASN A CA 1
ATOM 572 C C . ASN A 1 77 ? -15.621 10.693 2.212 1.00 94.12 77 ASN A C 1
ATOM 574 O O . ASN A 1 77 ? -15.953 11.156 1.113 1.00 94.12 77 ASN A O 1
ATOM 578 N N . GLY A 1 78 ? -15.426 11.479 3.271 1.00 92.81 78 GLY A N 1
ATOM 579 C CA . GLY A 1 78 ? -15.649 12.923 3.230 1.00 92.81 78 GLY A CA 1
ATOM 580 C C . GLY A 1 78 ? -17.128 13.247 3.012 1.00 92.81 78 GLY A C 1
ATOM 581 O O . GLY A 1 78 ? -17.940 13.027 3.896 1.00 92.81 78 GLY A O 1
ATOM 582 N N . ALA A 1 79 ? -17.487 13.787 1.844 1.00 93.44 79 ALA A N 1
ATOM 583 C CA . ALA A 1 79 ? -18.885 14.084 1.505 1.00 93.44 79 ALA A CA 1
ATOM 584 C C . ALA A 1 79 ? -19.646 12.881 0.909 1.00 93.44 79 ALA A C 1
ATOM 586 O O . ALA A 1 79 ? -20.842 12.988 0.636 1.00 93.44 79 ALA A O 1
ATOM 587 N N . VAL A 1 80 ? -18.959 11.766 0.646 1.00 93.88 80 VAL A N 1
ATOM 588 C CA . VAL A 1 80 ? -19.577 10.552 0.108 1.00 93.88 80 VAL A CA 1
ATOM 589 C C . VAL A 1 80 ? -20.076 9.703 1.268 1.00 93.88 80 VAL A C 1
ATOM 591 O O . VAL A 1 80 ? -19.280 9.050 1.939 1.00 93.88 80 VAL A O 1
ATOM 594 N N . THR A 1 81 ? -21.388 9.718 1.474 1.00 94.06 81 THR A N 1
ATOM 595 C CA . THR A 1 81 ? -22.048 8.980 2.554 1.00 94.06 81 THR A CA 1
ATOM 596 C C . THR A 1 81 ? -22.056 7.472 2.299 1.00 94.06 81 THR A C 1
ATOM 598 O O . THR A 1 81 ? -22.324 7.051 1.169 1.00 94.06 81 THR A O 1
ATOM 601 N N . ASP A 1 82 ? -21.823 6.656 3.324 1.00 93.56 82 ASP A N 1
ATOM 602 C CA . ASP A 1 82 ? -21.813 5.187 3.262 1.00 93.56 82 ASP A CA 1
ATOM 603 C C . ASP A 1 82 ? -20.928 4.651 2.120 1.00 93.56 82 ASP A C 1
ATOM 605 O O . ASP A 1 82 ? -21.298 3.750 1.355 1.00 93.56 82 ASP A O 1
ATOM 609 N N . ALA A 1 83 ? -19.754 5.259 1.946 1.00 92.69 83 ALA A N 1
ATOM 610 C CA . ALA A 1 83 ? -18.796 4.879 0.913 1.00 92.69 83 ALA A CA 1
ATOM 611 C C . ALA A 1 83 ? -18.235 3.465 1.123 1.00 92.69 83 ALA A C 1
ATOM 613 O O . ALA A 1 83 ? -17.798 2.816 0.174 1.00 92.69 83 ALA A O 1
ATOM 614 N N . ALA A 1 84 ? -18.299 2.982 2.360 1.00 93.88 84 ALA A N 1
ATOM 615 C CA . ALA A 1 84 ? -17.727 1.744 2.841 1.00 93.88 84 ALA A CA 1
ATOM 616 C C . ALA A 1 84 ? -16.191 1.721 2.862 1.00 93.88 84 ALA A C 1
ATOM 618 O O . ALA A 1 84 ? -15.495 2.316 2.035 1.00 93.88 84 ALA A O 1
ATOM 619 N N . ALA A 1 85 ? -15.646 0.973 3.818 1.00 92.44 85 ALA A N 1
ATOM 620 C CA . ALA A 1 85 ? -14.214 0.748 3.946 1.00 92.44 85 ALA A CA 1
ATOM 621 C C . ALA A 1 85 ? -13.885 -0.706 4.306 1.00 92.44 85 ALA A C 1
ATOM 623 O O . ALA A 1 85 ? -14.600 -1.380 5.055 1.00 92.44 85 ALA A O 1
ATOM 624 N N . LEU A 1 86 ? -12.756 -1.171 3.769 1.00 91.25 86 LEU A N 1
ATOM 625 C CA . LEU A 1 86 ? -12.156 -2.474 4.029 1.00 91.25 86 LEU A CA 1
ATOM 626 C C . LEU A 1 86 ? -10.742 -2.282 4.570 1.00 91.25 86 LEU A C 1
ATOM 628 O O . LEU A 1 86 ? -9.836 -1.891 3.830 1.00 91.25 86 LEU A O 1
ATOM 632 N N . SER A 1 87 ? -10.536 -2.601 5.842 1.00 91.12 87 SER A N 1
ATOM 633 C CA . SER A 1 87 ? -9.250 -2.392 6.514 1.00 91.12 87 SER A CA 1
ATOM 634 C C . SER A 1 87 ? -8.611 -3.730 6.850 1.00 91.12 87 SER A C 1
ATOM 636 O O . SER A 1 87 ? -9.198 -4.553 7.554 1.00 91.12 87 SER A O 1
ATOM 638 N N . PHE A 1 88 ? -7.404 -3.968 6.344 1.00 89.38 88 PHE A N 1
ATOM 639 C CA . PHE A 1 88 ? -6.661 -5.188 6.647 1.00 89.38 88 PHE A CA 1
ATOM 640 C C . PHE A 1 88 ? -5.906 -5.042 7.965 1.00 89.38 88 PHE A C 1
ATOM 642 O O . PHE A 1 88 ? -5.078 -4.147 8.118 1.00 89.38 88 PHE A O 1
ATOM 649 N N . GLY A 1 89 ? -6.154 -5.960 8.894 1.00 89.81 89 GLY A N 1
ATOM 650 C CA . GLY A 1 89 ? -5.445 -6.061 10.157 1.00 89.81 89 GLY A CA 1
ATOM 651 C C . GLY A 1 89 ? -4.472 -7.233 10.164 1.00 89.81 89 GLY A C 1
ATOM 652 O O . GLY A 1 89 ? -4.860 -8.391 9.983 1.00 89.81 89 GLY A O 1
ATOM 653 N N . ALA A 1 90 ? -3.198 -6.943 10.426 1.00 85.06 90 ALA A N 1
ATOM 654 C CA . ALA A 1 90 ? -2.222 -7.986 10.697 1.00 85.06 90 ALA A CA 1
ATOM 655 C C . ALA A 1 90 ? -2.553 -8.692 12.022 1.00 85.06 90 ALA A C 1
ATOM 657 O O . ALA A 1 90 ? -2.966 -8.071 13.002 1.00 85.06 90 ALA A O 1
ATOM 658 N N . GLY A 1 91 ? -2.367 -10.008 12.052 1.00 81.81 91 GLY A N 1
ATOM 659 C CA . GLY A 1 91 ? -2.650 -10.832 13.217 1.00 81.81 91 GLY A CA 1
ATOM 660 C C . GLY A 1 91 ? -1.850 -10.424 14.451 1.00 81.81 91 GLY A C 1
ATOM 661 O O . GLY A 1 91 ? -2.426 -10.432 15.535 1.00 81.81 91 GLY A O 1
ATOM 662 N N . PRO A 1 92 ? -0.564 -10.065 14.312 1.00 80.88 92 PRO A N 1
ATOM 663 C CA . PRO A 1 92 ? 0.184 -9.283 15.291 1.00 80.88 92 PRO A CA 1
ATOM 664 C C . PRO A 1 92 ? 0.021 -7.777 15.034 1.00 80.88 92 PRO A C 1
ATOM 666 O O . PRO A 1 92 ? 0.214 -7.319 13.910 1.00 80.88 92 PRO A O 1
ATOM 669 N N . GLY A 1 93 ? -0.284 -6.999 16.074 1.00 82.62 93 GLY A N 1
ATOM 670 C CA . GLY A 1 93 ? -0.282 -5.528 16.033 1.00 82.62 93 GLY A CA 1
ATOM 671 C C . GLY A 1 93 ? -1.520 -4.875 15.404 1.00 82.62 93 GLY A C 1
ATOM 672 O O . GLY A 1 93 ? -1.817 -3.732 15.733 1.00 82.62 93 GLY A O 1
ATOM 673 N N . GLY A 1 94 ? -2.281 -5.591 14.570 1.00 87.62 94 GLY A N 1
ATOM 674 C CA . GLY A 1 94 ? -3.531 -5.096 13.996 1.00 87.62 94 GLY A CA 1
ATOM 675 C C . GLY A 1 94 ? -3.373 -3.952 12.989 1.00 87.62 94 GLY A C 1
ATOM 676 O O . GLY A 1 94 ? -2.286 -3.686 12.473 1.00 87.62 94 GLY A O 1
ATOM 677 N N . SER A 1 95 ? -4.494 -3.295 12.688 1.00 89.56 95 SER A N 1
ATOM 678 C CA . SER A 1 95 ? -4.526 -1.997 12.005 1.00 89.56 95 SER A CA 1
ATOM 679 C C . SER A 1 95 ? -4.989 -0.931 12.994 1.00 89.56 95 SER A C 1
ATOM 681 O O . SER A 1 95 ? -5.875 -1.180 13.811 1.00 89.56 95 SER A O 1
ATOM 683 N N . VAL A 1 96 ? -4.359 0.239 12.930 1.00 94.19 96 VAL A N 1
ATOM 684 C CA . VAL A 1 96 ? -4.660 1.403 13.772 1.00 94.19 96 VAL A CA 1
ATOM 685 C C . VAL A 1 96 ? -4.698 2.666 12.919 1.00 94.19 96 VAL A C 1
ATOM 687 O O . VAL A 1 96 ? -4.149 2.695 11.810 1.00 94.19 96 VAL A O 1
ATOM 690 N N . GLY A 1 97 ? -5.310 3.715 13.454 1.00 95.75 97 GLY A N 1
ATOM 691 C CA . GLY A 1 97 ? -5.437 5.018 12.814 1.00 95.75 97 GLY A CA 1
ATOM 692 C C . GLY A 1 97 ? -6.879 5.347 12.452 1.00 95.75 97 GLY A C 1
ATOM 693 O O . GLY A 1 97 ? -7.782 4.524 12.577 1.00 95.75 97 GLY A O 1
ATOM 694 N N . VAL A 1 98 ? -7.096 6.565 11.970 1.00 97.25 98 VAL A N 1
ATOM 695 C CA . VAL A 1 98 ? -8.369 6.930 11.339 1.00 97.25 98 VAL A CA 1
ATOM 696 C C . VAL A 1 98 ? -8.489 6.175 10.012 1.00 97.25 98 VAL A C 1
ATOM 698 O O . VAL A 1 98 ? -7.501 6.078 9.279 1.00 97.25 98 VAL A O 1
ATOM 701 N N . VAL A 1 99 ? -9.658 5.609 9.712 1.00 96.94 99 VAL A N 1
ATOM 702 C CA . VAL A 1 99 ? -9.927 4.933 8.434 1.00 96.94 99 VAL A CA 1
ATOM 703 C C . VAL A 1 99 ? -9.678 5.895 7.270 1.00 96.94 99 VAL A C 1
ATOM 705 O O . VAL A 1 99 ? -10.167 7.020 7.247 1.00 96.94 99 VAL A O 1
ATOM 708 N N . GLY A 1 100 ? -8.891 5.447 6.295 1.00 93.88 100 GLY A N 1
ATOM 709 C CA . GLY A 1 100 ? -8.593 6.198 5.082 1.00 93.88 100 GLY A CA 1
ATOM 710 C C . GLY A 1 100 ? -7.684 5.415 4.129 1.00 93.88 100 GLY A C 1
ATOM 711 O O . GLY A 1 100 ? -7.283 4.293 4.446 1.00 93.88 100 GLY A O 1
ATOM 712 N N . PRO A 1 101 ? -7.283 5.999 2.984 1.00 89.38 101 PRO A N 1
ATOM 713 C CA . PRO A 1 101 ? -6.499 5.301 1.954 1.00 89.38 101 PRO A CA 1
ATOM 714 C C . PRO A 1 101 ? -5.168 4.694 2.436 1.00 89.38 101 PRO A C 1
ATOM 716 O O . PRO A 1 101 ? -4.643 3.767 1.824 1.00 89.38 101 PRO A O 1
ATOM 719 N N . ALA A 1 102 ? -4.609 5.203 3.538 1.00 88.56 102 ALA A N 1
ATOM 720 C CA . ALA A 1 102 ? -3.362 4.698 4.104 1.00 88.56 102 ALA A CA 1
ATOM 721 C C . ALA A 1 102 ? -3.507 3.302 4.738 1.00 88.56 102 ALA A C 1
ATOM 723 O O . ALA A 1 102 ? -2.587 2.491 4.643 1.00 88.56 102 ALA A O 1
ATOM 724 N N . ASN A 1 103 ? -4.644 3.006 5.375 1.00 90.31 103 ASN A N 1
ATOM 725 C CA . ASN A 1 103 ? -4.878 1.755 6.114 1.00 90.31 103 ASN A CA 1
ATOM 726 C C . ASN A 1 103 ? -6.047 0.923 5.569 1.00 90.31 103 ASN A C 1
ATOM 728 O O . ASN A 1 103 ? -6.215 -0.236 5.950 1.00 90.31 103 ASN A O 1
ATOM 732 N N . SER A 1 104 ? -6.831 1.496 4.660 1.00 91.56 104 SER A N 1
ATOM 733 C CA . SER A 1 104 ? -8.085 0.925 4.195 1.00 91.56 104 SER A CA 1
ATOM 734 C C . SER A 1 104 ? -8.248 1.111 2.698 1.00 91.56 104 SER A C 1
ATOM 736 O O . SER A 1 104 ? -7.846 2.123 2.125 1.00 91.56 104 SER A O 1
ATOM 738 N N . VAL A 1 105 ? -8.885 0.134 2.063 1.00 89.62 105 VAL A N 1
ATOM 739 C CA . VAL A 1 105 ? -9.488 0.353 0.753 1.00 89.62 105 VAL A CA 1
ATOM 740 C C . VAL A 1 105 ? -10.834 1.008 0.998 1.00 89.62 105 VAL A C 1
ATOM 742 O O . VAL A 1 105 ? -11.708 0.416 1.629 1.00 89.62 105 VAL A O 1
ATOM 745 N N . VAL A 1 106 ? -10.955 2.247 0.544 1.00 90.81 106 VAL A N 1
ATOM 746 C CA . VAL A 1 106 ? -12.118 3.102 0.765 1.00 90.81 106 VAL A CA 1
ATOM 747 C C . VAL A 1 106 ? -12.937 3.198 -0.511 1.00 90.81 106 VAL A C 1
ATOM 749 O O . VAL A 1 106 ? -12.362 3.289 -1.598 1.00 90.81 106 VAL A O 1
ATOM 752 N N . GLY A 1 107 ? -14.259 3.170 -0.390 1.00 89.81 107 GLY A N 1
ATOM 753 C CA . GLY A 1 107 ? -15.125 3.454 -1.521 1.00 89.81 107 GLY A CA 1
ATOM 754 C C . GLY A 1 107 ? -15.164 4.933 -1.862 1.00 89.81 107 GLY A C 1
ATOM 755 O O . GLY A 1 107 ? -14.753 5.812 -1.105 1.00 89.81 107 GLY A O 1
ATOM 756 N N . THR A 1 108 ? -15.634 5.195 -3.066 1.00 89.38 108 THR A N 1
ATOM 757 C CA . THR A 1 108 ? -15.749 6.511 -3.692 1.00 89.38 108 THR A CA 1
ATOM 758 C C . THR A 1 108 ? -17.175 6.810 -4.148 1.00 89.38 108 THR A C 1
ATOM 760 O O . THR A 1 108 ? -17.439 7.903 -4.651 1.00 89.38 108 THR A O 1
ATOM 763 N N . LYS A 1 109 ? -18.106 5.868 -3.958 1.00 88.88 109 LYS A N 1
ATOM 764 C CA . LYS A 1 109 ? -19.523 6.003 -4.305 1.00 88.88 109 LYS A CA 1
ATOM 765 C C . LYS A 1 109 ? -20.425 5.866 -3.089 1.00 88.88 109 LYS A C 1
ATOM 767 O O . LYS A 1 109 ? -20.132 5.097 -2.183 1.00 88.88 109 LYS A O 1
ATOM 772 N N . THR A 1 110 ? -21.533 6.597 -3.102 1.00 88.88 110 THR A N 1
ATOM 773 C CA . THR A 1 110 ? -22.536 6.557 -2.038 1.00 88.88 110 THR A CA 1
ATOM 774 C C . THR A 1 110 ? -23.156 5.172 -1.918 1.00 88.88 110 THR A C 1
ATOM 776 O O . THR A 1 110 ? -23.508 4.572 -2.931 1.00 88.88 110 THR A O 1
ATOM 779 N N . SER A 1 111 ? -23.321 4.684 -0.688 1.00 84.62 111 SER A N 1
ATOM 780 C CA . SER A 1 111 ? -23.949 3.387 -0.396 1.00 84.62 111 SER A CA 1
ATOM 781 C C . SER A 1 111 ? -23.317 2.207 -1.155 1.00 84.62 111 SER A C 1
ATOM 783 O O . SER A 1 111 ? -24.002 1.235 -1.484 1.00 84.62 111 SER A O 1
ATOM 785 N N . SER A 1 112 ? -22.004 2.275 -1.427 1.00 80.06 112 SER A N 1
ATOM 786 C CA . SER A 1 112 ? -21.282 1.264 -2.215 1.00 80.06 112 SER A CA 1
ATOM 787 C C . SER A 1 112 ? -21.413 -0.121 -1.576 1.00 80.06 112 SER A C 1
ATOM 789 O O . SER A 1 112 ? -21.637 -1.124 -2.262 1.00 80.06 112 SER A O 1
ATOM 791 N N . GLY A 1 113 ? -21.322 -0.175 -0.240 1.00 79.62 113 GLY A N 1
ATOM 792 C CA . GLY A 1 113 ? -21.292 -1.408 0.540 1.00 79.62 113 GLY A CA 1
ATOM 793 C C . GLY A 1 113 ? -20.176 -2.364 0.100 1.00 79.62 113 GLY A C 1
ATOM 794 O O . GLY A 1 113 ? -19.460 -2.155 -0.883 1.00 79.62 113 GLY A O 1
ATOM 795 N N . THR A 1 114 ? -20.023 -3.478 0.813 1.00 85.00 114 THR A N 1
ATOM 796 C CA . THR A 1 114 ? -18.977 -4.457 0.485 1.00 85.00 114 THR A CA 1
ATOM 797 C C . THR A 1 114 ? -19.542 -5.844 0.201 1.00 85.00 114 THR A C 1
ATOM 799 O O . THR A 1 114 ? -20.568 -6.266 0.742 1.00 85.00 114 THR A O 1
ATOM 802 N N . ALA A 1 115 ? -18.871 -6.574 -0.685 1.00 81.88 115 ALA A N 1
ATOM 803 C CA . ALA A 1 115 ? -19.013 -8.014 -0.842 1.00 81.88 115 ALA A CA 1
ATOM 804 C C . ALA A 1 115 ? -17.639 -8.642 -0.629 1.00 81.88 115 ALA A C 1
ATOM 806 O O . ALA A 1 115 ? -16.680 -8.272 -1.303 1.00 81.88 115 ALA A O 1
ATOM 807 N N . ALA A 1 116 ? -17.535 -9.560 0.325 1.00 77.19 116 ALA A N 1
ATOM 808 C CA . ALA A 1 116 ? -16.266 -10.072 0.812 1.00 77.19 116 ALA A CA 1
ATOM 809 C C . ALA A 1 116 ? -16.326 -11.587 1.009 1.00 77.19 116 ALA A C 1
ATOM 811 O O . ALA A 1 116 ? -17.316 -12.112 1.513 1.00 77.19 116 ALA A O 1
ATOM 812 N N . SER A 1 117 ? -15.251 -12.280 0.639 1.00 79.44 117 SER A N 1
ATOM 813 C CA . SER A 1 117 ? -15.062 -13.703 0.905 1.00 79.44 117 SER A CA 1
ATOM 814 C C . SER A 1 117 ? -13.623 -13.966 1.328 1.00 79.44 117 SER A C 1
ATOM 816 O O . SER A 1 117 ? -12.673 -13.594 0.635 1.00 79.44 117 SER A O 1
ATOM 818 N N . ALA A 1 118 ? -13.456 -14.667 2.445 1.00 79.88 118 ALA A N 1
ATOM 819 C CA . ALA A 1 118 ? -12.179 -15.267 2.800 1.00 79.88 118 ALA A CA 1
ATOM 820 C C . ALA A 1 118 ? -11.997 -16.587 2.029 1.00 79.88 118 ALA A C 1
ATOM 822 O O . ALA A 1 118 ? -12.907 -17.410 1.947 1.00 79.88 118 ALA A O 1
ATOM 823 N N . LEU A 1 119 ? -10.812 -16.788 1.463 1.00 80.06 119 LEU A N 1
ATOM 824 C CA . LEU A 1 119 ? -10.365 -17.987 0.759 1.00 80.06 119 LEU A CA 1
ATOM 825 C C . LEU A 1 119 ? -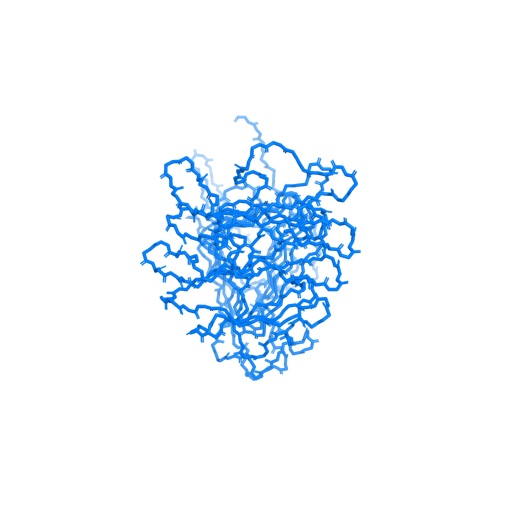9.062 -18.454 1.419 1.00 80.06 119 LEU A C 1
ATOM 827 O O . LEU A 1 119 ? -7.957 -18.175 0.951 1.00 80.06 119 LEU A O 1
ATOM 831 N N . GLY A 1 120 ? -9.191 -19.124 2.565 1.00 81.06 120 GLY A N 1
ATOM 832 C CA . GLY A 1 120 ? -8.045 -19.530 3.378 1.00 81.06 120 GLY A CA 1
ATOM 833 C C . GLY A 1 120 ? -7.316 -18.324 3.971 1.00 81.06 120 GLY A C 1
ATOM 834 O O . GLY A 1 120 ? -7.883 -17.586 4.779 1.00 81.06 120 GLY A O 1
ATOM 835 N N . ASN A 1 121 ? -6.051 -18.134 3.590 1.00 75.69 121 ASN A N 1
ATOM 836 C CA . ASN A 1 121 ? -5.242 -16.996 4.028 1.00 75.69 121 ASN A CA 1
ATOM 837 C C . ASN A 1 121 ? -5.451 -15.760 3.148 1.00 75.69 121 ASN A C 1
ATOM 839 O O . ASN A 1 121 ? -4.889 -14.710 3.459 1.00 75.69 121 ASN A O 1
ATOM 843 N N . ARG A 1 122 ? -6.224 -15.896 2.061 1.00 76.12 122 ARG A N 1
ATOM 844 C CA . ARG A 1 122 ? -6.519 -14.813 1.138 1.00 76.12 122 ARG A CA 1
ATOM 845 C C . ARG A 1 122 ? -7.877 -14.207 1.406 1.00 76.12 122 ARG A C 1
ATOM 847 O O . ARG A 1 122 ? -8.828 -14.903 1.736 1.00 76.12 122 ARG A O 1
ATOM 854 N N . PHE A 1 123 ? -7.964 -12.905 1.223 1.00 77.88 123 PHE A N 1
ATOM 855 C CA . PHE A 1 123 ? -9.225 -12.180 1.232 1.00 77.88 123 PHE A CA 1
ATOM 856 C C . PHE A 1 123 ? -9.513 -11.702 -0.179 1.00 77.88 123 PHE A C 1
ATOM 858 O O . PHE A 1 123 ? -8.589 -11.251 -0.840 1.00 77.88 123 PHE A O 1
ATOM 865 N N . VAL A 1 124 ? -10.749 -11.811 -0.650 1.00 76.88 124 VAL A N 1
ATOM 866 C CA . VAL A 1 124 ? -11.185 -11.144 -1.878 1.00 76.88 124 VAL A CA 1
ATOM 867 C C . VAL A 1 124 ? -12.422 -10.348 -1.535 1.00 76.88 124 VAL A C 1
ATOM 869 O O . VAL A 1 124 ? -13.405 -10.906 -1.046 1.00 76.88 124 VAL A O 1
ATOM 872 N N . ALA A 1 125 ? -12.382 -9.052 -1.801 1.00 78.25 125 ALA A N 1
ATOM 873 C CA . ALA A 1 125 ? -13.555 -8.217 -1.651 1.00 78.25 125 ALA A CA 1
ATOM 874 C C . ALA A 1 125 ? -13.707 -7.222 -2.780 1.00 78.25 125 ALA A C 1
ATOM 876 O O . ALA A 1 125 ? -12.738 -6.857 -3.440 1.00 78.25 125 ALA A O 1
ATOM 877 N N . THR A 1 126 ? -14.952 -6.804 -2.954 1.00 77.25 126 THR A N 1
ATOM 878 C CA . THR A 1 126 ? -15.378 -5.788 -3.900 1.00 77.25 126 THR A CA 1
ATOM 879 C C . THR A 1 126 ? -16.206 -4.735 -3.194 1.00 77.25 126 THR A C 1
ATOM 881 O O . THR A 1 126 ? -17.078 -5.049 -2.381 1.00 77.25 126 THR A O 1
ATOM 884 N N . LEU A 1 127 ? -15.931 -3.485 -3.541 1.00 81.94 127 LEU A N 1
ATOM 885 C CA . LEU A 1 127 ? -16.855 -2.373 -3.364 1.00 81.94 127 LEU A CA 1
ATOM 886 C C . LEU A 1 127 ? -17.884 -2.498 -4.492 1.00 81.94 127 LEU A C 1
ATOM 888 O O . LEU A 1 127 ? -17.493 -2.508 -5.669 1.00 81.94 127 LEU A O 1
ATOM 892 N N . LYS A 1 128 ? -19.163 -2.731 -4.156 1.00 77.00 128 LYS A N 1
ATOM 893 C CA . LYS A 1 128 ? -20.142 -3.290 -5.116 1.00 77.00 128 LYS A CA 1
ATOM 894 C C . LYS A 1 128 ? -20.326 -2.401 -6.342 1.00 77.00 128 LYS A C 1
ATOM 896 O O . LYS A 1 128 ? -20.557 -2.916 -7.435 1.00 77.00 128 LYS A O 1
ATOM 901 N N . GLU A 1 129 ? -20.157 -1.092 -6.188 1.00 76.31 129 GLU A N 1
ATOM 902 C CA . GLU A 1 129 ? -20.311 -0.144 -7.286 1.00 76.31 129 GLU A CA 1
ATOM 903 C C . GLU A 1 129 ? -19.007 0.192 -8.036 1.00 76.31 129 GLU A C 1
ATOM 905 O O . GLU A 1 129 ? -19.050 0.894 -9.050 1.00 76.31 129 GLU A O 1
ATOM 910 N N . GLU A 1 130 ? -17.844 -0.295 -7.591 1.00 71.31 130 GLU A N 1
ATOM 911 C CA . GLU A 1 130 ? -16.532 0.196 -8.057 1.00 71.31 130 GLU A CA 1
ATOM 912 C C . GLU A 1 130 ? -15.644 -0.871 -8.712 1.00 71.31 130 GLU A C 1
ATOM 914 O O . GLU A 1 130 ? -14.628 -0.527 -9.309 1.00 71.31 130 GLU A O 1
ATOM 919 N N . ARG A 1 131 ? -16.027 -2.159 -8.668 1.00 65.31 131 ARG A N 1
ATOM 920 C CA . ARG A 1 131 ? -15.253 -3.293 -9.237 1.00 65.31 131 ARG A CA 1
ATOM 921 C C . ARG A 1 131 ? -13.775 -3.313 -8.799 1.00 65.31 131 ARG A C 1
ATOM 923 O O . ARG A 1 131 ? -12.917 -3.811 -9.519 1.00 65.31 131 ARG A O 1
ATOM 930 N N . VAL A 1 132 ? -13.470 -2.779 -7.620 1.00 67.38 132 VAL A N 1
ATOM 931 C CA . VAL A 1 132 ? -12.126 -2.832 -7.034 1.00 67.38 132 VAL A CA 1
ATOM 932 C C . VAL A 1 132 ? -11.981 -4.152 -6.298 1.00 67.38 132 VAL A C 1
ATOM 934 O O . VAL A 1 132 ? -12.754 -4.408 -5.380 1.00 67.38 132 VAL A O 1
ATOM 937 N N . ALA A 1 133 ? -11.008 -4.979 -6.683 1.00 64.81 133 ALA A N 1
ATOM 938 C CA . ALA A 1 133 ? -10.715 -6.228 -5.992 1.00 64.81 133 ALA A CA 1
ATOM 939 C C . ALA A 1 133 ? -9.599 -6.007 -4.966 1.00 64.81 133 ALA A C 1
ATOM 941 O O . ALA A 1 133 ? -8.490 -5.613 -5.315 1.00 64.81 133 ALA A O 1
ATOM 942 N N . VAL A 1 134 ? -9.869 -6.288 -3.696 1.00 68.12 134 VAL A N 1
ATOM 943 C CA . VAL A 1 134 ? -8.853 -6.222 -2.637 1.00 68.12 134 VAL A CA 1
ATOM 944 C C . VAL A 1 134 ? -8.366 -7.625 -2.339 1.00 68.12 134 VAL A C 1
ATOM 946 O O . VAL A 1 134 ? -9.186 -8.466 -1.972 1.00 68.12 134 VAL A O 1
ATOM 949 N N . VAL A 1 135 ? -7.058 -7.878 -2.475 1.00 66.56 135 VAL A N 1
ATOM 950 C CA . VAL A 1 135 ? -6.472 -9.176 -2.124 1.00 66.56 135 VAL A CA 1
ATOM 951 C C . VAL A 1 135 ? -5.260 -9.047 -1.218 1.00 66.56 135 VAL A C 1
ATOM 953 O O . VAL A 1 135 ? -4.271 -8.408 -1.556 1.00 66.56 135 VAL A O 1
ATOM 956 N N . PHE A 1 136 ? -5.337 -9.733 -0.082 1.00 70.12 136 PHE A N 1
ATOM 957 C CA . PHE A 1 136 ? -4.237 -9.926 0.862 1.00 70.12 136 PHE A CA 1
ATOM 958 C C . PHE A 1 136 ? -3.936 -11.416 1.016 1.00 70.12 136 PHE A C 1
ATOM 960 O O . PHE A 1 136 ? -4.840 -12.205 0.747 1.00 70.12 136 PHE A O 1
ATOM 967 N N . PRO A 1 137 ? -2.736 -11.817 1.476 1.00 68.50 137 PRO A N 1
ATOM 968 C CA . PRO A 1 137 ? -1.560 -10.976 1.723 1.00 68.50 137 PRO A CA 1
ATOM 969 C C . PRO A 1 137 ? -0.944 -10.437 0.424 1.00 68.50 137 PRO A C 1
ATOM 971 O O . PRO A 1 137 ? -0.746 -11.185 -0.537 1.00 68.50 137 PRO A O 1
ATOM 974 N N . LEU A 1 138 ? -0.635 -9.139 0.409 1.00 69.06 138 LEU A N 1
ATOM 975 C CA . LEU A 1 138 ? -0.113 -8.434 -0.765 1.00 69.06 138 LEU A CA 1
ATOM 976 C C . LEU A 1 138 ? 1.317 -8.878 -1.107 1.00 69.06 138 LEU A C 1
ATOM 978 O O . LEU A 1 138 ? 1.706 -8.885 -2.265 1.00 69.06 138 LEU A O 1
ATOM 982 N N . GLU A 1 139 ? 2.072 -9.336 -0.112 1.00 71.00 139 GLU A N 1
ATOM 983 C CA . GLU A 1 139 ? 3.422 -9.891 -0.251 1.00 71.00 139 GLU A CA 1
ATOM 984 C C . GLU A 1 139 ? 3.489 -11.180 -1.094 1.00 71.00 139 GLU A C 1
ATOM 986 O O . GLU A 1 139 ? 4.568 -11.610 -1.484 1.00 71.00 139 GLU A O 1
ATOM 991 N N . THR A 1 140 ? 2.340 -11.791 -1.399 1.00 71.81 140 THR A N 1
ATOM 992 C CA . THR A 1 140 ? 2.240 -12.949 -2.308 1.00 71.81 140 THR A CA 1
ATOM 993 C C . THR A 1 140 ? 1.571 -12.605 -3.640 1.00 71.81 140 THR A C 1
ATOM 995 O O . THR A 1 140 ? 1.291 -13.498 -4.442 1.00 71.81 140 THR A O 1
ATOM 998 N N . ALA A 1 141 ? 1.268 -11.323 -3.867 1.00 76.00 141 ALA A N 1
ATOM 999 C CA . ALA A 1 141 ? 0.664 -10.852 -5.100 1.00 76.00 141 ALA A CA 1
ATOM 1000 C C . ALA A 1 141 ? 1.644 -11.018 -6.263 1.00 76.00 141 ALA A C 1
ATOM 1002 O O . ALA A 1 141 ? 2.758 -10.503 -6.230 1.00 76.00 141 ALA A O 1
ATOM 1003 N N . THR A 1 142 ? 1.203 -11.717 -7.303 1.00 85.94 142 THR A N 1
ATOM 1004 C CA . THR A 1 142 ? 1.943 -11.854 -8.558 1.00 85.94 142 THR A CA 1
ATOM 1005 C C . THR A 1 142 ? 1.209 -11.139 -9.684 1.00 85.94 142 THR A C 1
ATOM 1007 O O . THR A 1 142 ? 0.065 -10.722 -9.516 1.00 85.94 142 THR A O 1
ATOM 1010 N N . PHE A 1 143 ? 1.816 -11.062 -10.868 1.00 86.56 143 PHE A N 1
ATOM 1011 C CA . PHE A 1 143 ? 1.159 -10.566 -12.087 1.00 86.56 143 PHE A CA 1
ATOM 1012 C C . PHE A 1 143 ? -0.199 -11.213 -12.399 1.00 86.56 143 PHE A C 1
ATOM 1014 O O . PHE A 1 143 ? -1.047 -10.588 -13.029 1.00 86.56 143 PHE A O 1
ATOM 1021 N N . ALA A 1 144 ? -0.410 -12.456 -11.952 1.00 83.31 144 ALA A N 1
ATOM 1022 C CA . ALA A 1 144 ? -1.652 -13.201 -12.145 1.00 83.31 144 ALA A CA 1
ATOM 1023 C C . ALA A 1 144 ? -2.728 -12.897 -11.094 1.00 83.31 144 ALA A C 1
ATOM 1025 O O . ALA A 1 144 ? -3.805 -13.500 -11.105 1.00 83.31 144 ALA A O 1
ATOM 1026 N N . LEU A 1 145 ? -2.449 -11.995 -10.154 1.00 77.75 145 LEU A N 1
ATOM 1027 C CA . LEU A 1 145 ? -3.425 -11.572 -9.172 1.00 77.75 145 LEU A CA 1
ATOM 1028 C C . LEU A 1 145 ? -4.470 -10.654 -9.816 1.00 77.75 145 LEU A C 1
ATOM 1030 O O . LEU A 1 145 ? -4.159 -9.537 -10.201 1.00 77.75 145 LEU A O 1
ATOM 1034 N N . GLY A 1 146 ? -5.725 -11.109 -9.847 1.00 73.44 146 GLY A N 1
ATOM 1035 C CA . GLY A 1 146 ? -6.853 -10.317 -10.342 1.00 73.44 146 GLY A CA 1
ATOM 1036 C C . GLY A 1 146 ? -6.707 -9.868 -11.803 1.00 73.44 146 GLY A C 1
ATOM 1037 O O . GLY A 1 146 ? -6.728 -8.662 -12.043 1.00 73.44 146 GLY A O 1
ATOM 1038 N N . PRO A 1 147 ? -6.588 -10.796 -12.776 1.00 79.81 147 PRO A N 1
ATOM 1039 C CA . PRO A 1 147 ? -6.445 -10.443 -14.189 1.00 79.81 147 PRO A CA 1
ATOM 1040 C C . PRO A 1 147 ? -7.548 -9.484 -14.655 1.00 79.81 147 PRO A C 1
ATOM 1042 O O . PRO A 1 147 ? -8.730 -9.672 -14.342 1.00 79.81 147 PRO A O 1
ATOM 1045 N N . GLY A 1 148 ? -7.156 -8.429 -15.368 1.00 80.19 148 GLY A N 1
ATOM 1046 C CA . GLY A 1 148 ? -8.053 -7.370 -15.837 1.00 80.19 148 GLY A CA 1
ATOM 1047 C C . GLY A 1 148 ? -8.750 -6.536 -14.748 1.00 80.19 148 GLY A C 1
ATOM 1048 O O . GLY A 1 148 ? -9.692 -5.813 -15.074 1.00 80.19 148 GLY A O 1
ATOM 1049 N N . GLN A 1 149 ? -8.351 -6.636 -13.474 1.00 80.31 149 GLN A N 1
ATOM 1050 C CA . GLN A 1 149 ? -8.911 -5.848 -12.367 1.00 80.31 149 GLN A CA 1
ATOM 1051 C C . GLN A 1 149 ? -7.909 -4.823 -11.827 1.00 80.31 149 GLN A C 1
ATOM 1053 O O . GLN A 1 149 ? -6.695 -5.006 -11.902 1.00 80.31 149 GLN A O 1
ATOM 1058 N N . THR A 1 150 ? -8.432 -3.770 -11.199 1.00 83.50 150 THR A N 1
ATOM 1059 C CA . THR A 1 150 ? -7.632 -2.866 -10.367 1.00 83.50 150 THR A CA 1
ATOM 1060 C C . THR A 1 150 ? -7.568 -3.413 -8.945 1.00 83.50 150 THR A C 1
ATOM 1062 O O . THR A 1 150 ? -8.607 -3.627 -8.313 1.00 83.50 150 THR A O 1
ATOM 1065 N N . VAL A 1 151 ? -6.350 -3.595 -8.431 1.00 83.88 151 VAL A N 1
ATOM 1066 C CA . VAL A 1 151 ? -6.095 -3.966 -7.034 1.00 83.88 151 VAL A CA 1
ATOM 1067 C C . VAL A 1 151 ? -5.595 -2.746 -6.275 1.00 83.88 151 VAL A C 1
ATOM 1069 O O . VAL A 1 151 ? -4.626 -2.107 -6.681 1.00 83.88 151 VAL A O 1
ATOM 1072 N N . VAL A 1 152 ? -6.254 -2.426 -5.162 1.00 84.69 152 VAL A N 1
ATOM 1073 C CA . VAL A 1 152 ? -5.849 -1.334 -4.269 1.00 84.69 152 VAL A CA 1
ATOM 1074 C C . VAL A 1 152 ? -5.236 -1.921 -3.005 1.00 84.69 152 VAL A C 1
ATOM 1076 O O . VAL A 1 152 ? -5.813 -2.806 -2.373 1.00 84.69 152 VAL A O 1
ATOM 1079 N N . ALA A 1 153 ? -4.064 -1.407 -2.642 1.00 84.62 153 ALA A N 1
ATOM 1080 C CA . ALA A 1 153 ? -3.303 -1.819 -1.476 1.00 84.62 153 ALA A CA 1
ATOM 1081 C C . ALA A 1 153 ? -3.026 -0.615 -0.560 1.00 84.62 153 ALA A C 1
ATOM 1083 O O . ALA A 1 153 ? -2.342 0.316 -0.988 1.00 84.62 153 ALA A O 1
ATOM 1084 N N . PRO A 1 154 ? -3.501 -0.627 0.696 1.00 87.31 154 PRO A N 1
ATOM 1085 C CA . PRO A 1 154 ? -3.152 0.390 1.678 1.00 87.31 154 PRO A CA 1
ATOM 1086 C C . PRO A 1 154 ? -1.658 0.352 2.019 1.00 87.31 154 PRO A C 1
ATOM 1088 O O . PRO A 1 154 ? -1.073 -0.721 2.212 1.00 87.31 154 PRO A O 1
ATOM 1091 N N . THR A 1 155 ? -1.031 1.524 2.131 1.00 89.12 155 THR A N 1
ATOM 1092 C CA . THR A 1 155 ? 0.421 1.629 2.336 1.00 89.12 155 THR A CA 1
ATOM 1093 C C . THR A 1 155 ? 0.872 1.215 3.730 1.00 89.12 155 THR A C 1
ATOM 1095 O O . THR A 1 155 ? 2.000 0.751 3.873 1.00 89.12 155 THR A O 1
ATOM 1098 N N . GLN A 1 156 ? 0.003 1.269 4.747 1.00 88.50 156 GLN A N 1
ATOM 1099 C CA . GLN A 1 156 ? 0.350 0.899 6.123 1.00 88.50 156 GLN A CA 1
ATOM 1100 C C . GLN A 1 156 ? 0.908 -0.527 6.214 1.00 88.50 156 GLN A C 1
ATOM 1102 O O . GLN A 1 156 ? 1.914 -0.745 6.887 1.00 88.50 156 GLN A O 1
ATOM 1107 N N . ARG A 1 157 ? 0.312 -1.498 5.508 1.00 86.06 157 ARG A N 1
ATOM 1108 C CA . ARG A 1 157 ? 0.802 -2.886 5.519 1.00 86.06 157 ARG A CA 1
ATOM 1109 C C . ARG A 1 157 ? 2.166 -3.015 4.838 1.00 86.06 157 ARG A C 1
ATOM 1111 O O . ARG A 1 157 ? 3.028 -3.728 5.345 1.00 86.06 157 ARG A O 1
ATOM 1118 N N . ILE A 1 158 ? 2.363 -2.317 3.721 1.00 90.38 158 ILE A N 1
ATOM 1119 C CA . ILE A 1 158 ? 3.646 -2.280 3.005 1.00 90.38 158 ILE A CA 1
ATOM 1120 C C . ILE A 1 158 ? 4.721 -1.689 3.925 1.00 90.38 158 ILE A C 1
ATOM 1122 O O . ILE A 1 158 ? 5.766 -2.303 4.124 1.00 90.38 158 ILE A O 1
ATOM 1126 N N . THR A 1 159 ? 4.431 -0.552 4.560 1.00 92.75 159 THR A N 1
ATOM 1127 C CA . THR A 1 159 ? 5.324 0.094 5.524 1.00 92.75 159 THR A CA 1
ATOM 1128 C C . THR A 1 159 ? 5.642 -0.812 6.709 1.00 92.75 159 THR A C 1
ATOM 1130 O O . THR A 1 159 ? 6.808 -0.933 7.052 1.00 92.75 159 THR A O 1
ATOM 1133 N N . G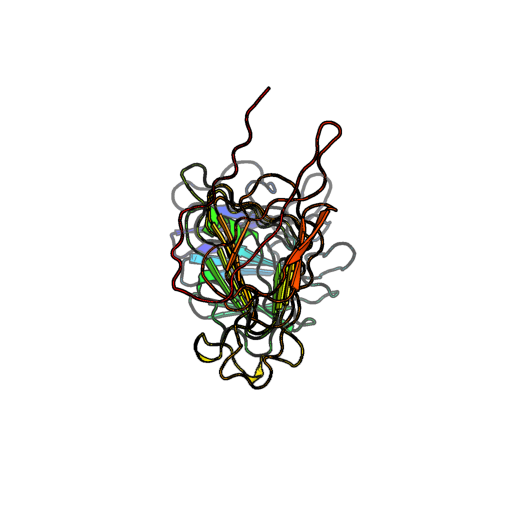LN A 1 160 ? 4.660 -1.499 7.301 1.00 90.12 160 GLN A N 1
ATOM 1134 C CA . GLN A 1 160 ? 4.897 -2.431 8.414 1.00 90.12 160 GLN A CA 1
ATOM 1135 C C . GLN A 1 160 ? 5.861 -3.564 8.037 1.00 90.12 160 GLN A C 1
ATOM 1137 O O . GLN A 1 160 ? 6.746 -3.896 8.822 1.00 90.12 160 GLN A O 1
ATOM 1142 N N . LEU A 1 161 ? 5.696 -4.156 6.849 1.00 91.25 161 LEU A N 1
ATOM 1143 C CA . LEU A 1 161 ? 6.576 -5.221 6.359 1.00 91.25 161 LEU A CA 1
ATOM 1144 C C . LEU A 1 161 ? 8.001 -4.713 6.139 1.00 91.25 161 LEU A C 1
ATOM 1146 O O . LEU A 1 161 ? 8.952 -5.291 6.664 1.00 91.25 161 LEU A O 1
ATOM 1150 N N . LEU A 1 162 ? 8.140 -3.596 5.426 1.00 95.06 162 LEU A N 1
ATOM 1151 C CA . LEU A 1 162 ? 9.442 -2.994 5.151 1.00 95.06 162 LEU A CA 1
ATOM 1152 C C . LEU A 1 162 ? 10.130 -2.534 6.447 1.00 95.06 162 LEU A C 1
ATOM 1154 O O . LEU A 1 162 ? 11.319 -2.775 6.617 1.00 95.06 162 LEU A O 1
ATOM 1158 N N . SER A 1 163 ? 9.392 -1.956 7.399 1.00 95.50 163 SER A N 1
ATOM 1159 C CA . SER A 1 163 ? 9.899 -1.563 8.725 1.00 95.50 163 SER A CA 1
ATOM 1160 C C . SER A 1 163 ? 10.338 -2.750 9.579 1.00 95.50 163 SER A C 1
ATOM 1162 O O . SER A 1 163 ? 11.168 -2.586 10.465 1.00 95.50 163 SER A O 1
ATOM 1164 N N . ALA A 1 164 ? 9.811 -3.948 9.319 1.00 93.31 164 ALA A N 1
ATOM 1165 C CA . ALA A 1 164 ? 10.283 -5.186 9.932 1.00 93.31 164 ALA A CA 1
ATOM 1166 C C . ALA A 1 164 ? 11.505 -5.787 9.205 1.00 93.31 164 ALA A C 1
ATOM 1168 O O . ALA A 1 164 ? 11.914 -6.903 9.522 1.00 93.31 164 ALA A O 1
ATOM 1169 N N . GLY A 1 165 ? 12.064 -5.091 8.207 1.00 94.88 165 GLY A N 1
ATOM 1170 C CA . GLY A 1 165 ? 13.164 -5.583 7.376 1.00 94.88 165 GLY A CA 1
ATOM 1171 C C . GLY A 1 165 ? 12.742 -6.640 6.351 1.00 94.88 165 GLY A C 1
ATOM 1172 O O . GLY A 1 165 ? 13.596 -7.341 5.818 1.00 94.88 165 GLY A O 1
ATOM 1173 N N . THR A 1 166 ? 11.439 -6.807 6.095 1.00 93.31 166 THR A N 1
ATOM 1174 C CA . THR A 1 166 ? 10.933 -7.796 5.132 1.00 93.31 166 THR A CA 1
ATOM 1175 C C . THR A 1 166 ? 10.874 -7.199 3.734 1.00 93.31 166 THR A C 1
ATOM 1177 O O . THR A 1 166 ? 10.276 -6.142 3.536 1.00 93.31 166 THR A O 1
ATOM 1180 N N . ASP A 1 167 ? 11.437 -7.907 2.761 1.00 94.69 167 ASP A N 1
ATOM 1181 C CA . ASP A 1 167 ? 11.362 -7.522 1.355 1.00 94.69 167 ASP A CA 1
ATOM 1182 C C . ASP A 1 167 ? 9.927 -7.630 0.822 1.00 94.69 167 ASP A C 1
ATOM 1184 O O . ASP A 1 167 ? 9.209 -8.599 1.080 1.00 94.69 167 ASP A O 1
ATOM 1188 N N . VAL A 1 168 ? 9.515 -6.644 0.028 1.00 93.88 168 VAL A N 1
ATOM 1189 C CA . VAL A 1 168 ? 8.191 -6.582 -0.598 1.00 93.88 168 VAL A CA 1
ATOM 1190 C C . VAL A 1 168 ? 8.358 -6.418 -2.100 1.00 93.88 168 VAL A C 1
ATOM 1192 O O . VAL A 1 168 ? 9.015 -5.489 -2.565 1.00 93.88 168 VAL A O 1
ATOM 1195 N N . THR A 1 169 ? 7.723 -7.298 -2.873 1.00 93.44 169 THR A N 1
ATOM 1196 C CA . THR A 1 169 ? 7.603 -7.153 -4.328 1.00 93.44 169 THR A CA 1
ATOM 1197 C C . THR A 1 169 ? 6.139 -6.982 -4.697 1.00 93.44 169 THR A C 1
ATOM 1199 O O . THR A 1 169 ? 5.316 -7.826 -4.356 1.00 93.44 169 THR A O 1
ATOM 1202 N N . LEU A 1 170 ? 5.820 -5.895 -5.394 1.00 92.81 170 LEU A N 1
ATOM 1203 C CA . LEU A 1 170 ? 4.493 -5.615 -5.929 1.00 92.81 170 LEU A CA 1
ATOM 1204 C C . LEU A 1 170 ? 4.534 -5.725 -7.449 1.00 92.81 170 LEU A C 1
ATOM 1206 O O . LEU A 1 170 ? 5.414 -5.146 -8.090 1.00 92.81 170 LEU A O 1
ATOM 1210 N N . GLN A 1 171 ? 3.583 -6.468 -8.011 1.00 93.00 171 GLN A N 1
ATOM 1211 C CA . GLN A 1 171 ? 3.542 -6.787 -9.435 1.00 93.00 171 GLN A CA 1
ATOM 1212 C C . GLN A 1 171 ? 2.185 -6.437 -10.045 1.00 93.00 171 GLN A C 1
ATOM 1214 O O . GLN A 1 171 ? 1.148 -6.736 -9.455 1.00 93.00 171 GLN A O 1
ATOM 1219 N N . ALA A 1 172 ? 2.190 -5.843 -11.238 1.00 92.75 172 ALA A N 1
ATOM 1220 C CA . ALA A 1 172 ? 0.980 -5.556 -12.007 1.00 92.75 172 ALA A CA 1
ATOM 1221 C C . ALA A 1 172 ? 1.224 -5.736 -13.511 1.00 92.75 172 ALA A C 1
ATOM 1223 O O . ALA A 1 172 ? 2.186 -5.204 -14.060 1.00 92.75 172 ALA A O 1
ATOM 1224 N N . SER A 1 173 ? 0.350 -6.464 -14.212 1.00 94.25 173 SER A N 1
ATOM 1225 C CA . SER A 1 173 ? 0.536 -6.720 -15.654 1.00 94.25 173 SER A CA 1
ATOM 1226 C C . SER A 1 173 ? 0.351 -5.467 -16.515 1.00 94.25 173 SER A C 1
ATOM 1228 O O . SER A 1 173 ? 0.858 -5.407 -17.632 1.00 94.25 173 SER A O 1
ATOM 1230 N N . GLN A 1 174 ? -0.337 -4.451 -15.989 1.00 93.88 174 GLN A N 1
ATOM 1231 C CA . GLN A 1 174 ? -0.512 -3.166 -16.657 1.00 93.88 174 GLN A CA 1
ATOM 1232 C C . GLN A 1 174 ? 0.276 -2.069 -15.939 1.00 93.88 174 GLN A C 1
ATOM 1234 O O . GLN A 1 174 ? 1.449 -1.882 -16.238 1.00 93.88 174 GLN A O 1
ATOM 1239 N N . ASP A 1 175 ? -0.326 -1.380 -14.974 1.00 94.50 175 ASP A N 1
ATOM 1240 C CA . ASP A 1 175 ? 0.293 -0.236 -14.310 1.00 94.50 175 ASP A CA 1
ATOM 1241 C C . ASP A 1 175 ? 0.343 -0.422 -12.798 1.00 94.50 175 ASP A C 1
ATOM 1243 O O . ASP A 1 175 ? -0.523 -1.067 -12.204 1.00 94.50 175 ASP A O 1
ATOM 1247 N N . LEU A 1 176 ? 1.336 0.208 -12.176 1.00 94.69 176 LEU A N 1
ATOM 1248 C CA . LEU A 1 176 ? 1.452 0.333 -10.733 1.00 94.69 176 LEU A CA 1
ATOM 1249 C C . LEU A 1 176 ? 1.551 1.813 -10.363 1.00 94.69 176 LEU A C 1
ATOM 1251 O O . LEU A 1 176 ? 2.441 2.518 -10.836 1.00 94.69 176 LEU A O 1
ATOM 1255 N N . THR A 1 177 ? 0.654 2.280 -9.493 1.00 95.00 177 THR A N 1
ATOM 1256 C CA . THR A 1 177 ? 0.635 3.674 -9.029 1.00 95.00 177 THR A CA 1
ATOM 1257 C C . THR A 1 177 ? 0.754 3.758 -7.511 1.00 95.00 177 THR A C 1
ATOM 1259 O O . THR A 1 177 ? -0.026 3.138 -6.791 1.00 95.00 177 THR A O 1
ATOM 1262 N N . VAL A 1 178 ? 1.690 4.570 -7.017 1.00 95.31 178 VAL A N 1
ATOM 1263 C CA . VAL A 1 178 ? 1.841 4.894 -5.592 1.00 95.31 178 VAL A CA 1
ATOM 1264 C C . VAL A 1 178 ? 1.217 6.260 -5.326 1.00 95.31 178 VAL A C 1
ATOM 1266 O O . VAL A 1 178 ? 1.796 7.287 -5.674 1.00 95.31 178 VAL A O 1
ATOM 1269 N N . LYS A 1 179 ? 0.030 6.260 -4.708 1.00 93.38 179 LYS A N 1
ATOM 1270 C CA . LYS A 1 179 ? -0.769 7.472 -4.430 1.00 93.38 179 LYS A CA 1
ATOM 1271 C C . LYS A 1 179 ? -0.684 7.983 -2.997 1.00 93.38 179 LYS A C 1
ATOM 1273 O O . LYS A 1 179 ? -1.111 9.095 -2.705 1.00 93.38 179 LYS A O 1
ATOM 1278 N N . SER A 1 180 ? -0.180 7.165 -2.083 1.00 93.25 180 SER A N 1
ATOM 1279 C CA . SER A 1 180 ? -0.027 7.524 -0.675 1.00 93.25 180 SER A CA 1
ATOM 1280 C C . SER A 1 180 ? 1.409 7.275 -0.235 1.00 93.25 180 SER A C 1
ATOM 1282 O O . SER A 1 180 ? 2.062 6.401 -0.811 1.00 93.25 180 SER A O 1
ATOM 1284 N N . PRO A 1 181 ? 1.925 8.038 0.745 1.00 95.44 181 PRO A N 1
ATOM 1285 C CA . PRO A 1 181 ? 3.307 7.887 1.161 1.00 95.44 181 PRO A CA 1
ATOM 1286 C C . PRO A 1 181 ? 3.612 6.477 1.669 1.00 95.44 181 PRO A C 1
ATOM 1288 O O . PRO A 1 181 ? 2.791 5.851 2.348 1.00 95.44 181 PRO A O 1
ATOM 1291 N N . ILE A 1 182 ? 4.822 6.012 1.369 1.00 96.56 182 ILE A N 1
ATOM 1292 C CA . ILE A 1 182 ? 5.434 4.838 1.993 1.00 96.56 182 ILE A CA 1
ATOM 1293 C C . ILE A 1 182 ? 6.576 5.370 2.851 1.00 96.56 182 ILE A C 1
ATOM 1295 O O . ILE A 1 182 ? 7.597 5.798 2.322 1.00 96.56 182 ILE A O 1
ATOM 1299 N N . THR A 1 183 ? 6.392 5.382 4.170 1.00 96.31 183 THR A N 1
ATOM 1300 C CA . THR A 1 183 ? 7.377 5.940 5.109 1.00 96.31 183 THR A CA 1
ATOM 1301 C C . THR A 1 183 ? 7.903 4.847 6.021 1.00 96.31 183 THR A C 1
ATOM 1303 O O . THR A 1 183 ? 7.326 4.575 7.070 1.00 96.31 183 THR A O 1
ATOM 1306 N N . VAL A 1 184 ? 8.970 4.181 5.590 1.00 97.62 184 VAL A N 1
ATOM 1307 C CA . VAL A 1 184 ? 9.619 3.116 6.360 1.00 97.62 184 VAL A CA 1
ATOM 1308 C C . VAL A 1 184 ? 10.457 3.719 7.484 1.00 97.62 184 VAL A C 1
ATOM 1310 O O . VAL A 1 184 ? 11.068 4.772 7.317 1.00 97.62 184 VAL A O 1
ATOM 1313 N N . ASN A 1 185 ? 10.441 3.041 8.626 1.00 95.62 185 ASN A N 1
ATOM 1314 C CA . ASN A 1 185 ? 11.277 3.307 9.793 1.00 95.62 185 ASN A CA 1
ATOM 1315 C C . ASN A 1 185 ? 11.504 1.977 10.526 1.00 95.62 185 ASN A C 1
ATOM 1317 O O . ASN A 1 185 ? 10.555 1.423 11.094 1.00 95.62 185 ASN A O 1
ATOM 1321 N N . ASN A 1 186 ? 12.719 1.449 10.466 1.00 95.88 186 ASN A N 1
ATOM 1322 C CA . ASN A 1 186 ? 13.191 0.274 11.174 1.00 95.88 186 ASN A CA 1
ATOM 1323 C C . ASN A 1 186 ? 14.222 0.703 12.237 1.00 95.88 186 ASN A C 1
ATOM 1325 O O . ASN A 1 186 ? 15.421 0.739 11.976 1.00 95.88 186 ASN A O 1
ATOM 1329 N N . PRO A 1 187 ? 13.805 0.936 13.493 1.00 92.00 187 PRO A N 1
ATOM 1330 C CA . PRO A 1 187 ? 14.723 1.355 14.553 1.00 92.00 187 PRO A CA 1
ATOM 1331 C C . PRO A 1 187 ? 15.868 0.367 14.843 1.00 92.00 187 PRO A C 1
ATOM 1333 O O . PRO A 1 187 ? 16.836 0.730 15.508 1.00 92.00 187 PRO A O 1
ATOM 1336 N N . GLY A 1 188 ? 15.735 -0.894 14.413 1.00 89.94 188 GLY A N 1
ATOM 1337 C CA . GLY A 1 188 ? 16.697 -1.967 14.660 1.00 89.94 188 GLY A CA 1
ATOM 1338 C C . GLY A 1 188 ? 17.647 -2.261 13.497 1.00 89.94 188 GLY A C 1
ATOM 1339 O O . GLY A 1 188 ? 18.452 -3.185 13.616 1.00 89.94 188 GLY A O 1
ATOM 1340 N N . GLY A 1 189 ? 17.563 -1.539 12.376 1.00 93.19 189 GLY A N 1
ATOM 1341 C CA . GLY A 1 189 ? 18.397 -1.809 11.208 1.00 93.19 189 GLY A CA 1
ATOM 1342 C C . GLY A 1 189 ? 17.910 -1.105 9.949 1.00 93.19 189 GLY A C 1
ATOM 1343 O O . GLY A 1 189 ? 17.351 -0.024 10.013 1.00 93.19 189 GLY A O 1
ATOM 1344 N N . LYS A 1 190 ? 18.135 -1.730 8.794 1.00 95.00 190 LYS A N 1
ATOM 1345 C CA . LYS A 1 190 ? 17.652 -1.214 7.509 1.00 95.00 190 LYS A CA 1
ATOM 1346 C C . LYS A 1 190 ? 16.214 -1.652 7.260 1.00 95.00 190 LYS A C 1
ATOM 1348 O O . LYS A 1 190 ? 15.828 -2.761 7.646 1.00 95.00 190 LYS A O 1
ATOM 1353 N N . GLY A 1 191 ? 15.438 -0.831 6.571 1.00 97.62 191 GLY A N 1
ATOM 1354 C CA . GLY A 1 191 ? 14.191 -1.266 5.965 1.00 97.62 191 GLY A CA 1
ATOM 1355 C C . GLY A 1 191 ? 14.415 -2.387 4.945 1.00 97.62 191 GLY A C 1
ATOM 1356 O O . GLY A 1 191 ? 15.509 -2.565 4.403 1.00 97.62 191 GLY A O 1
ATOM 1357 N N . GLY A 1 192 ? 13.366 -3.169 4.699 1.00 97.00 192 GLY A N 1
ATOM 1358 C CA . GLY A 1 192 ? 13.363 -4.200 3.665 1.00 97.00 192 GLY A CA 1
ATOM 1359 C C . GLY A 1 192 ? 13.470 -3.605 2.260 1.00 97.00 192 GLY A C 1
ATOM 1360 O O . GLY A 1 192 ? 13.208 -2.418 2.041 1.00 97.00 192 GLY A O 1
ATOM 1361 N N . LYS A 1 193 ? 13.820 -4.441 1.282 1.00 96.50 193 LYS A N 1
ATOM 1362 C CA . LYS A 1 193 ? 13.837 -4.047 -0.127 1.00 96.50 193 LYS A CA 1
ATOM 1363 C C . LYS A 1 193 ? 12.415 -3.923 -0.667 1.00 96.50 193 LYS A C 1
ATOM 1365 O O . LYS A 1 193 ? 11.638 -4.875 -0.608 1.00 96.50 193 LYS A O 1
ATOM 1370 N N . LEU A 1 194 ? 12.102 -2.795 -1.296 1.00 97.31 194 LEU A N 1
ATOM 1371 C CA . LEU A 1 194 ? 10.861 -2.608 -2.045 1.00 97.31 194 LEU A CA 1
ATOM 1372 C C . LEU A 1 194 ? 11.122 -2.766 -3.547 1.00 97.31 194 LEU A C 1
ATOM 1374 O O . LEU A 1 194 ? 11.946 -2.066 -4.127 1.00 97.31 194 LEU A O 1
ATOM 1378 N N . THR A 1 195 ? 10.397 -3.674 -4.196 1.00 96.75 195 THR A N 1
ATOM 1379 C CA . THR A 1 195 ? 10.400 -3.833 -5.655 1.00 96.75 195 THR A CA 1
ATOM 1380 C C . THR A 1 195 ? 9.010 -3.545 -6.207 1.00 96.75 195 THR A C 1
ATOM 1382 O O . THR A 1 195 ? 8.045 -4.207 -5.834 1.00 96.75 195 THR A O 1
ATOM 1385 N N . LEU A 1 196 ? 8.900 -2.574 -7.111 1.00 96.38 196 LEU A N 1
ATOM 1386 C CA . LEU A 1 196 ? 7.687 -2.279 -7.870 1.00 96.38 196 LEU A CA 1
ATOM 1387 C C . LEU A 1 196 ? 7.926 -2.705 -9.316 1.00 96.38 196 LEU A C 1
ATOM 1389 O O . LEU A 1 196 ? 8.856 -2.216 -9.956 1.00 96.38 196 LEU A O 1
ATOM 1393 N N . MET A 1 197 ? 7.117 -3.628 -9.826 1.00 96.00 197 MET A N 1
ATOM 1394 C CA . MET A 1 197 ? 7.301 -4.206 -11.154 1.00 96.00 197 MET A CA 1
ATOM 1395 C C . MET A 1 197 ? 5.993 -4.156 -11.947 1.00 96.00 197 MET A C 1
ATOM 1397 O O . MET A 1 197 ? 4.985 -4.728 -11.538 1.00 96.00 197 MET A O 1
ATOM 1401 N N . ALA A 1 198 ? 6.007 -3.481 -13.093 1.00 96.12 198 ALA A N 1
ATOM 1402 C CA . ALA A 1 198 ? 4.833 -3.294 -13.934 1.00 96.12 198 ALA A CA 1
ATOM 1403 C C . ALA A 1 198 ? 5.096 -3.712 -15.387 1.00 96.12 198 ALA A C 1
ATOM 1405 O O . ALA A 1 198 ? 6.173 -3.469 -15.935 1.00 96.12 198 ALA A O 1
ATOM 1406 N N . GLY A 1 199 ? 4.088 -4.298 -16.036 1.00 95.50 199 GLY A N 1
ATOM 1407 C CA . GLY A 1 199 ? 4.138 -4.637 -17.464 1.00 95.50 199 GLY A CA 1
ATOM 1408 C C . GLY A 1 199 ? 4.047 -3.423 -18.398 1.00 95.50 199 GLY A C 1
ATOM 1409 O O . GLY A 1 199 ? 4.407 -3.513 -19.572 1.00 95.50 199 GLY A O 1
ATOM 1410 N N . ARG A 1 200 ? 3.605 -2.268 -17.889 1.00 94.50 200 ARG A N 1
ATOM 1411 C CA . ARG A 1 200 ? 3.582 -0.983 -18.595 1.00 94.50 200 ARG A CA 1
ATOM 1412 C C . ARG A 1 200 ? 4.129 0.140 -17.712 1.00 94.50 200 ARG A C 1
ATOM 1414 O O . ARG A 1 200 ? 5.331 0.376 -17.783 1.00 94.50 200 ARG A O 1
ATOM 1421 N N . ASN A 1 201 ? 3.313 0.831 -16.912 1.00 94.44 201 ASN A N 1
ATOM 1422 C CA . ASN A 1 201 ? 3.757 2.044 -16.212 1.00 94.44 201 ASN A CA 1
ATOM 1423 C C . ASN A 1 201 ? 4.035 1.831 -14.725 1.00 94.44 201 ASN A C 1
ATOM 1425 O O . ASN A 1 201 ? 3.305 1.121 -14.038 1.00 94.44 201 ASN A O 1
ATOM 1429 N N . ILE A 1 202 ? 5.030 2.553 -14.213 1.00 96.31 202 ILE A N 1
ATOM 1430 C CA . ILE A 1 202 ? 5.168 2.836 -12.783 1.00 96.31 202 ILE A CA 1
ATOM 1431 C C . ILE A 1 202 ? 4.979 4.334 -12.588 1.00 96.31 202 ILE A C 1
ATOM 1433 O O . ILE A 1 202 ? 5.710 5.130 -13.173 1.00 96.31 202 ILE A O 1
ATOM 1437 N N . VAL A 1 203 ? 4.016 4.718 -11.753 1.00 95.62 203 VAL A N 1
ATOM 1438 C CA . VAL A 1 203 ? 3.707 6.120 -11.456 1.00 95.62 203 VAL A CA 1
ATOM 1439 C C . VAL A 1 203 ? 3.815 6.361 -9.952 1.00 95.62 203 VAL A C 1
ATOM 1441 O O . VAL A 1 203 ? 3.111 5.736 -9.164 1.00 95.62 203 VAL A O 1
ATOM 1444 N N . ILE A 1 204 ? 4.695 7.266 -9.538 1.00 95.75 204 ILE A N 1
ATOM 1445 C CA . ILE A 1 204 ? 4.926 7.633 -8.141 1.00 95.75 204 ILE A CA 1
ATOM 1446 C C . ILE A 1 204 ? 4.428 9.064 -7.928 1.00 95.75 204 ILE A C 1
ATOM 1448 O O . ILE A 1 204 ? 5.045 10.023 -8.392 1.00 95.75 204 ILE A O 1
ATOM 1452 N N . GLU A 1 205 ? 3.297 9.193 -7.236 1.00 94.62 205 GLU A N 1
ATOM 1453 C CA . GLU A 1 205 ? 2.631 10.471 -6.939 1.00 94.62 205 GLU A CA 1
ATOM 1454 C C . GLU A 1 205 ? 2.845 10.909 -5.482 1.00 94.62 205 GLU A C 1
ATOM 1456 O O . GLU A 1 205 ? 2.604 12.064 -5.137 1.00 94.62 205 GLU A O 1
ATOM 1461 N N . ALA A 1 206 ? 3.322 10.003 -4.624 1.00 94.94 206 ALA A N 1
ATOM 1462 C CA . ALA A 1 206 ? 3.564 10.252 -3.209 1.00 94.94 206 ALA A CA 1
ATOM 1463 C C . ALA A 1 206 ? 4.964 9.808 -2.774 1.00 94.94 206 ALA A C 1
ATOM 1465 O O . ALA A 1 206 ? 5.575 8.929 -3.378 1.00 94.94 206 ALA A O 1
ATOM 1466 N N . ASN A 1 207 ? 5.465 10.434 -1.706 1.00 92.44 207 ASN A N 1
ATOM 1467 C CA . ASN A 1 207 ? 6.836 10.235 -1.244 1.00 92.44 207 ASN A CA 1
ATOM 1468 C C . ASN A 1 207 ? 7.101 8.787 -0.803 1.00 92.44 207 ASN A C 1
ATOM 1470 O O . ASN A 1 207 ? 6.262 8.161 -0.151 1.00 92.44 207 ASN A O 1
ATOM 1474 N N . ILE A 1 208 ? 8.308 8.295 -1.082 1.00 97.00 208 ILE A N 1
ATOM 1475 C CA . ILE A 1 208 ? 8.790 6.988 -0.627 1.00 97.00 208 ILE A CA 1
ATOM 1476 C C . ILE A 1 208 ? 10.074 7.191 0.175 1.00 97.00 208 ILE A C 1
ATOM 1478 O O . ILE A 1 208 ? 11.033 7.763 -0.336 1.00 97.00 208 ILE A O 1
ATOM 1482 N N . THR A 1 209 ? 10.116 6.690 1.409 1.00 96.19 209 THR A N 1
ATOM 1483 C CA . THR A 1 209 ? 11.344 6.535 2.196 1.00 96.19 209 THR A CA 1
ATOM 1484 C C . THR A 1 209 ? 11.497 5.075 2.603 1.00 96.19 209 THR A C 1
ATOM 1486 O O . THR A 1 209 ? 10.557 4.507 3.155 1.00 96.19 209 THR A O 1
ATOM 1489 N N . THR A 1 210 ? 12.646 4.453 2.333 1.00 96.38 210 THR A N 1
ATOM 1490 C CA . THR A 1 210 ? 12.866 3.016 2.620 1.00 96.38 210 THR A CA 1
ATOM 1491 C C . THR A 1 210 ? 13.745 2.750 3.835 1.00 96.38 210 THR A C 1
ATOM 1493 O O . THR A 1 210 ? 13.955 1.588 4.162 1.00 96.38 210 THR A O 1
ATOM 1496 N N . ASP A 1 211 ? 14.233 3.800 4.503 1.00 95.81 211 ASP A N 1
ATOM 1497 C CA . ASP A 1 211 ? 15.094 3.695 5.688 1.00 95.81 211 ASP A CA 1
ATOM 1498 C C . ASP A 1 211 ? 16.302 2.780 5.453 1.00 95.81 211 ASP A C 1
ATOM 1500 O O . ASP A 1 211 ? 16.418 1.701 6.023 1.00 95.81 211 ASP A O 1
ATOM 1504 N N . ASP A 1 212 ? 17.165 3.168 4.513 1.00 90.06 212 ASP A N 1
ATOM 1505 C CA . ASP A 1 212 ? 18.338 2.396 4.081 1.00 90.06 212 ASP A CA 1
ATOM 1506 C C . ASP A 1 212 ? 18.047 1.082 3.330 1.00 90.06 212 ASP A C 1
ATOM 1508 O O . ASP A 1 212 ? 18.990 0.394 2.922 1.00 90.06 212 ASP A O 1
ATOM 1512 N N . GLY A 1 213 ? 16.775 0.731 3.115 1.00 93.69 213 GLY A N 1
ATOM 1513 C CA . GLY A 1 213 ? 16.365 -0.391 2.269 1.00 93.69 213 GLY A CA 1
ATOM 1514 C C . GLY A 1 213 ? 16.524 -0.101 0.774 1.00 93.69 213 GLY A C 1
ATOM 1515 O O . GLY A 1 213 ? 16.381 1.037 0.325 1.00 93.69 213 GLY A O 1
ATOM 1516 N N . ASP A 1 214 ? 16.787 -1.133 -0.024 1.00 90.69 214 ASP A N 1
ATOM 1517 C CA . ASP A 1 214 ? 16.866 -0.986 -1.481 1.00 90.69 214 ASP A CA 1
ATOM 1518 C C . ASP A 1 214 ? 15.485 -0.682 -2.093 1.00 90.69 214 ASP A C 1
ATOM 1520 O O . ASP A 1 214 ? 14.460 -1.211 -1.657 1.00 90.69 214 ASP A O 1
ATOM 1524 N N . LEU A 1 215 ? 15.453 0.113 -3.162 1.00 96.12 215 LEU A N 1
ATOM 1525 C CA . LEU A 1 215 ? 14.257 0.361 -3.966 1.00 96.12 215 LEU A CA 1
ATOM 1526 C C . LEU A 1 215 ? 14.524 0.054 -5.438 1.00 96.12 215 LEU A C 1
ATOM 1528 O O . LEU A 1 215 ? 15.438 0.603 -6.050 1.00 96.12 215 LEU A O 1
ATOM 1532 N N . VAL A 1 216 ? 13.689 -0.800 -6.024 1.00 95.06 216 VAL A N 1
ATOM 1533 C CA . VAL A 1 216 ? 13.780 -1.203 -7.430 1.00 95.06 216 VAL A CA 1
ATOM 1534 C C . VAL A 1 216 ? 12.453 -0.939 -8.136 1.00 95.06 216 VAL A C 1
ATOM 1536 O O . VAL A 1 216 ? 11.424 -1.485 -7.749 1.00 95.06 216 VAL A O 1
ATOM 1539 N N . LEU A 1 217 ? 12.477 -0.125 -9.188 1.00 96.00 217 LEU A N 1
ATOM 1540 C CA . LEU A 1 217 ? 11.345 0.158 -10.069 1.00 96.00 217 LEU A CA 1
ATOM 1541 C C . LEU A 1 217 ? 11.620 -0.463 -11.440 1.00 96.00 217 LEU A C 1
ATOM 1543 O O . LEU A 1 217 ? 12.610 -0.111 -12.076 1.00 96.00 217 LEU A O 1
ATOM 1547 N N . ILE A 1 218 ? 10.761 -1.376 -11.891 1.00 94.25 218 ILE A N 1
ATOM 1548 C CA . ILE A 1 218 ? 10.881 -2.055 -13.188 1.00 94.25 218 ILE A CA 1
ATOM 1549 C C . ILE A 1 218 ? 9.599 -1.837 -13.994 1.00 94.25 218 ILE A C 1
ATOM 1551 O O . ILE A 1 218 ? 8.585 -2.488 -13.746 1.00 94.25 218 ILE A O 1
ATOM 1555 N N . ALA A 1 219 ? 9.643 -0.930 -14.965 1.00 94.81 219 ALA A N 1
ATOM 1556 C CA . ALA A 1 219 ? 8.593 -0.755 -15.962 1.00 94.81 219 ALA A CA 1
ATOM 1557 C C . ALA A 1 219 ? 8.844 -1.636 -17.194 1.00 94.81 219 ALA A C 1
ATOM 1559 O O . ALA A 1 219 ? 9.965 -2.088 -17.451 1.00 94.81 219 ALA A O 1
ATOM 1560 N N . ASN A 1 220 ? 7.791 -1.841 -17.985 1.00 92.62 220 ASN A N 1
ATOM 1561 C CA . ASN A 1 220 ? 7.817 -2.661 -19.198 1.00 92.62 220 ASN A CA 1
ATOM 1562 C C . ASN A 1 220 ? 8.393 -4.076 -18.983 1.00 92.62 220 ASN A C 1
ATOM 1564 O O . ASN A 1 220 ? 9.132 -4.578 -19.834 1.00 92.62 220 ASN A O 1
ATOM 1568 N N . ALA A 1 221 ? 8.099 -4.693 -17.832 1.00 95.75 221 ALA A N 1
ATOM 1569 C CA . ALA A 1 221 ? 8.532 -6.053 -17.516 1.00 95.75 221 ALA A CA 1
ATOM 1570 C C . ALA A 1 221 ? 8.107 -7.052 -18.610 1.00 95.75 221 ALA A C 1
ATOM 1572 O O . ALA A 1 221 ? 7.172 -6.815 -19.374 1.00 95.75 221 ALA A O 1
ATOM 1573 N N . THR A 1 222 ? 8.823 -8.166 -18.715 1.00 94.25 222 THR A N 1
ATOM 1574 C CA . THR A 1 222 ? 8.676 -9.128 -19.817 1.00 94.25 222 THR A CA 1
ATOM 1575 C C . THR A 1 222 ? 7.628 -10.206 -19.528 1.00 94.25 222 THR A C 1
ATOM 1577 O O . THR A 1 222 ? 7.284 -10.480 -18.376 1.00 94.25 222 THR A O 1
ATOM 1580 N N . ALA A 1 223 ? 7.172 -10.903 -20.572 1.00 93.31 223 ALA A N 1
ATOM 1581 C CA . ALA A 1 223 ? 6.310 -12.076 -20.409 1.00 93.31 223 ALA A CA 1
ATOM 1582 C C . ALA A 1 223 ? 6.999 -13.197 -19.601 1.00 93.31 223 ALA A C 1
ATOM 1584 O O . ALA A 1 223 ? 6.345 -13.906 -18.84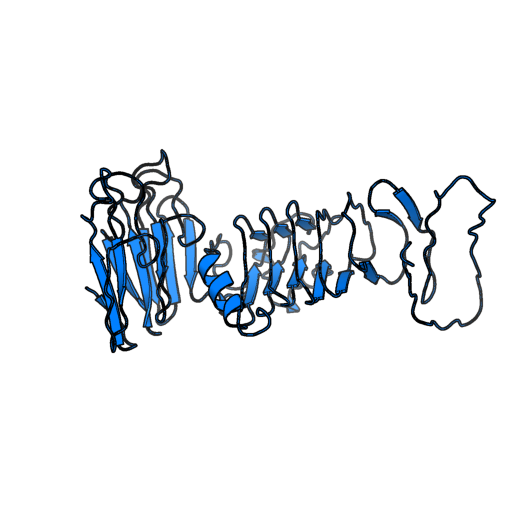1 1.00 93.31 223 ALA A O 1
ATOM 1585 N N . ALA A 1 224 ? 8.328 -13.329 -19.713 1.00 92.81 224 ALA A N 1
ATOM 1586 C CA . ALA A 1 224 ? 9.112 -14.312 -18.958 1.00 92.81 224 ALA A CA 1
ATOM 1587 C C . ALA A 1 224 ? 9.156 -14.017 -17.448 1.00 92.81 224 ALA A C 1
ATOM 1589 O O . ALA A 1 224 ? 9.315 -14.932 -16.644 1.00 92.81 224 ALA A O 1
ATOM 1590 N N . GLU A 1 225 ? 8.984 -12.753 -17.058 1.00 94.06 225 GLU A N 1
ATOM 1591 C CA . GLU A 1 225 ? 8.850 -12.342 -15.655 1.00 94.06 225 GLU A CA 1
ATOM 1592 C C . GLU A 1 225 ? 7.429 -12.540 -15.115 1.00 94.06 225 GLU A C 1
ATOM 1594 O O . GLU A 1 225 ? 7.203 -12.397 -13.915 1.00 94.06 225 GLU A O 1
ATOM 1599 N N . GLY A 1 226 ? 6.486 -12.916 -15.984 1.00 94.50 226 GLY A N 1
ATOM 1600 C CA . GLY A 1 226 ? 5.117 -13.269 -15.629 1.00 94.50 226 GLY A CA 1
ATOM 1601 C C . GLY A 1 226 ? 4.063 -12.250 -16.048 1.00 94.50 226 GLY A C 1
ATOM 1602 O O . GLY A 1 226 ? 2.895 -12.462 -15.727 1.00 94.50 226 GLY A O 1
ATOM 1603 N N . VAL A 1 227 ? 4.428 -11.174 -16.759 1.00 95.50 227 VAL A N 1
ATOM 1604 C CA . VAL A 1 227 ? 3.444 -10.211 -17.281 1.00 95.50 227 VAL A CA 1
ATOM 1605 C C . VAL A 1 227 ? 2.444 -10.930 -18.182 1.00 95.50 227 VAL A C 1
ATOM 1607 O O . VAL A 1 227 ? 2.820 -11.623 -19.129 1.00 95.50 227 VAL A O 1
ATOM 1610 N N . ILE A 1 228 ? 1.156 -10.738 -17.901 1.00 94.81 228 ILE 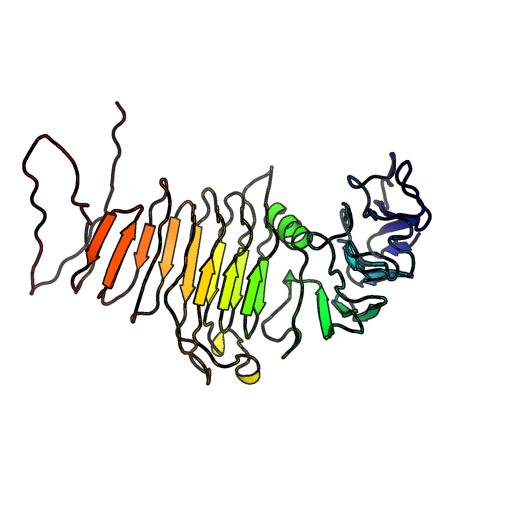A N 1
ATOM 1611 C CA . ILE A 1 228 ? 0.076 -11.296 -18.711 1.00 94.81 228 ILE A CA 1
ATOM 1612 C C . ILE A 1 228 ? -0.153 -10.383 -19.915 1.00 94.81 228 ILE A C 1
ATOM 1614 O O . ILE A 1 228 ? -0.640 -9.263 -19.766 1.00 94.81 228 ILE A O 1
ATOM 1618 N N . ASP A 1 229 ? 0.157 -10.877 -21.117 1.00 94.31 229 ASP A N 1
ATOM 1619 C CA . ASP A 1 229 ? 0.070 -10.093 -22.360 1.00 94.31 229 ASP A CA 1
ATOM 1620 C C . ASP A 1 229 ? -1.329 -9.514 -22.613 1.00 94.31 229 ASP A C 1
ATOM 1622 O O . ASP A 1 229 ? -1.472 -8.357 -22.997 1.00 94.31 229 ASP A O 1
ATOM 1626 N N . ALA A 1 230 ? -2.375 -10.287 -22.305 1.00 93.81 230 ALA A N 1
ATOM 1627 C CA . ALA A 1 230 ? -3.761 -9.845 -22.451 1.00 93.81 230 ALA A CA 1
ATOM 1628 C C . ALA A 1 230 ? -4.130 -8.667 -21.527 1.00 93.81 230 ALA A C 1
ATOM 1630 O O . ALA A 1 230 ? -4.987 -7.858 -21.881 1.00 93.81 230 ALA A O 1
ATOM 1631 N N . ASP A 1 231 ? -3.479 -8.553 -20.365 1.00 91.44 231 ASP A N 1
ATOM 1632 C CA . ASP A 1 231 ? -3.721 -7.478 -19.397 1.00 91.44 231 ASP A CA 1
ATOM 1633 C C . ASP A 1 231 ? -2.845 -6.247 -19.671 1.00 91.44 231 ASP A C 1
ATOM 1635 O O . ASP A 1 231 ? -3.164 -5.125 -19.251 1.00 91.44 231 ASP A O 1
ATOM 1639 N N . ARG A 1 232 ? -1.749 -6.432 -20.417 1.00 93.44 232 ARG A N 1
ATOM 1640 C CA . ARG A 1 232 ? -0.876 -5.351 -20.861 1.00 93.44 232 ARG A CA 1
ATOM 1641 C C . ARG A 1 232 ? -1.541 -4.597 -22.023 1.00 93.44 232 ARG A C 1
ATOM 1643 O O . ARG A 1 232 ? -1.295 -4.837 -23.207 1.00 93.44 232 ARG A O 1
ATOM 1650 N N . GLY A 1 233 ? -2.358 -3.606 -21.663 1.00 90.88 233 GLY A N 1
ATOM 1651 C CA . GLY A 1 233 ? -3.035 -2.704 -22.603 1.00 90.88 233 GLY A CA 1
ATOM 1652 C C . GLY A 1 233 ? -2.077 -1.867 -23.472 1.00 90.88 233 GLY A C 1
ATOM 1653 O O . GLY A 1 233 ? -0.894 -1.762 -23.153 1.00 90.88 233 GLY A O 1
ATOM 1654 N N . PRO A 1 234 ? -2.549 -1.242 -24.567 1.00 90.69 234 PRO A N 1
ATOM 1655 C CA . PRO A 1 234 ? -1.709 -0.459 -25.483 1.00 90.69 234 PRO A CA 1
ATOM 1656 C C . PRO A 1 234 ? -1.063 0.763 -24.809 1.00 90.69 234 PRO A C 1
ATOM 1658 O O . PRO A 1 234 ? -1.466 1.183 -23.727 1.00 90.69 234 PRO A O 1
ATOM 1661 N N . GLY A 1 235 ? -0.060 1.357 -25.459 1.00 87.12 235 GLY A N 1
ATOM 1662 C CA . GLY A 1 235 ? 0.624 2.566 -24.984 1.00 87.12 235 GLY A CA 1
ATOM 1663 C C . GLY A 1 235 ? 2.071 2.328 -24.560 1.00 87.12 235 GLY A C 1
ATOM 1664 O O . GLY A 1 235 ? 2.483 1.196 -24.294 1.00 87.12 235 GLY A O 1
ATOM 1665 N N . ALA A 1 236 ? 2.846 3.407 -24.547 1.00 83.94 236 ALA A N 1
ATOM 1666 C CA . ALA A 1 236 ? 4.246 3.371 -24.169 1.00 83.94 236 ALA A CA 1
ATOM 1667 C C . ALA A 1 236 ? 4.400 3.186 -22.653 1.00 83.94 236 ALA A C 1
ATOM 1669 O O . ALA A 1 236 ? 3.691 3.821 -21.879 1.00 83.94 236 ALA A O 1
ATOM 1670 N N . ALA A 1 237 ? 5.306 2.301 -22.250 1.00 89.12 237 ALA A N 1
ATOM 1671 C CA . ALA A 1 237 ? 5.694 2.093 -20.865 1.00 89.12 237 ALA A CA 1
ATOM 1672 C C . ALA A 1 237 ? 6.595 3.225 -20.359 1.00 89.12 237 ALA A C 1
ATOM 1674 O O . ALA A 1 237 ? 7.489 3.676 -21.077 1.00 89.12 237 ALA A O 1
ATOM 1675 N N . LEU A 1 238 ? 6.374 3.644 -19.117 1.00 83.88 238 LEU A N 1
ATOM 1676 C CA . LEU A 1 238 ? 7.026 4.789 -18.494 1.00 83.88 238 LEU A CA 1
ATOM 1677 C C . LEU A 1 238 ? 7.257 4.540 -16.998 1.00 83.88 238 LEU A C 1
ATOM 1679 O O . LEU A 1 238 ? 6.386 4.002 -16.316 1.00 83.88 238 LEU A O 1
ATOM 1683 N N . VAL A 1 239 ? 8.385 5.018 -16.469 1.00 88.62 239 VAL A N 1
ATOM 1684 C CA . VAL A 1 239 ? 8.509 5.342 -15.042 1.00 88.62 239 VAL A CA 1
ATOM 1685 C C . VAL A 1 239 ? 8.351 6.852 -14.877 1.00 88.62 239 VAL A C 1
ATOM 1687 O O . VAL A 1 239 ? 9.174 7.633 -15.359 1.00 88.62 239 VAL A O 1
ATOM 1690 N N . GLN A 1 240 ? 7.285 7.250 -14.191 1.00 86.50 240 GLN A N 1
ATOM 1691 C CA . GLN A 1 240 ? 6.985 8.631 -13.845 1.00 86.50 240 GLN A CA 1
ATOM 1692 C C . GLN A 1 240 ? 7.038 8.789 -12.328 1.00 86.50 240 GLN A C 1
ATOM 1694 O O . GLN A 1 240 ? 6.335 8.101 -11.600 1.00 86.50 240 GLN A O 1
ATOM 1699 N N . ASN A 1 241 ? 7.843 9.720 -11.842 1.00 84.94 241 ASN A N 1
ATOM 1700 C CA . ASN A 1 241 ? 7.920 10.104 -10.445 1.00 84.94 241 ASN A CA 1
ATOM 1701 C C . ASN A 1 241 ? 7.766 11.621 -10.334 1.00 84.94 241 ASN A C 1
ATOM 1703 O O . ASN A 1 241 ? 8.607 12.364 -10.835 1.00 84.94 241 ASN A O 1
ATOM 1707 N N . THR A 1 242 ? 6.721 12.071 -9.645 1.00 83.31 242 THR A N 1
ATOM 1708 C CA . THR A 1 242 ? 6.488 13.488 -9.320 1.00 83.31 242 THR A CA 1
ATOM 1709 C C . THR A 1 242 ? 6.716 13.792 -7.838 1.00 83.31 242 THR A C 1
ATOM 1711 O O . THR A 1 242 ? 6.451 14.907 -7.397 1.00 83.31 242 THR A O 1
ATOM 1714 N N . ALA A 1 243 ? 7.189 12.813 -7.065 1.00 84.81 243 ALA A N 1
ATOM 1715 C CA . ALA A 1 243 ? 7.388 12.899 -5.625 1.00 84.81 243 ALA A CA 1
ATOM 1716 C C . ALA A 1 243 ? 8.867 12.725 -5.232 1.00 84.81 243 ALA A C 1
ATOM 1718 O O . ALA A 1 243 ? 9.750 12.538 -6.075 1.00 84.81 243 ALA A O 1
ATOM 1719 N N . THR A 1 244 ? 9.144 12.796 -3.929 1.00 83.31 244 THR A N 1
ATOM 1720 C CA . THR A 1 244 ? 10.471 12.505 -3.379 1.00 83.31 244 THR A CA 1
ATOM 1721 C C . THR A 1 244 ? 10.618 11.014 -3.107 1.00 83.31 244 THR A C 1
ATOM 1723 O O . THR A 1 244 ? 9.831 10.429 -2.363 1.00 83.31 244 THR A O 1
ATOM 1726 N N . ILE A 1 245 ? 11.676 10.415 -3.646 1.00 87.31 245 ILE A N 1
ATOM 1727 C CA . ILE A 1 245 ? 12.106 9.054 -3.329 1.00 87.31 245 ILE A CA 1
ATOM 1728 C C . ILE A 1 245 ? 13.438 9.129 -2.584 1.00 87.31 245 ILE A C 1
ATOM 1730 O O . ILE A 1 245 ? 14.402 9.679 -3.109 1.00 87.31 245 ILE A O 1
ATOM 1734 N N . ASN A 1 246 ? 13.498 8.551 -1.386 1.00 83.38 246 ASN A N 1
ATOM 1735 C CA . ASN A 1 246 ? 14.693 8.511 -0.554 1.00 83.38 246 ASN A CA 1
ATOM 1736 C C . ASN A 1 246 ? 14.984 7.094 -0.044 1.00 83.38 246 ASN A C 1
ATOM 1738 O O . ASN A 1 246 ? 14.327 6.604 0.876 1.00 83.38 246 ASN A O 1
ATOM 1742 N N . ALA A 1 247 ? 16.015 6.469 -0.606 1.00 80.94 247 ALA A N 1
ATOM 1743 C CA . ALA A 1 247 ? 16.486 5.158 -0.189 1.00 80.94 247 ALA A CA 1
ATOM 1744 C C . ALA A 1 247 ? 17.519 5.187 0.957 1.00 80.94 247 ALA A C 1
ATOM 1746 O O . ALA A 1 247 ? 18.042 4.144 1.341 1.00 80.94 247 ALA A O 1
ATOM 1747 N N . GLY A 1 248 ? 17.852 6.363 1.506 1.00 80.75 248 GLY A N 1
ATOM 1748 C CA . GLY A 1 248 ? 18.919 6.511 2.501 1.00 80.75 248 GLY A CA 1
ATOM 1749 C C . GLY A 1 248 ? 20.268 6.050 1.940 1.00 80.75 248 GLY A C 1
ATOM 1750 O O . GLY A 1 248 ? 20.699 6.508 0.885 1.00 80.75 248 GLY A O 1
ATOM 1751 N N . SER A 1 249 ? 20.922 5.120 2.628 1.00 78.56 249 SER A N 1
ATOM 1752 C CA . SER A 1 249 ? 22.123 4.406 2.177 1.00 78.56 249 SER A CA 1
ATOM 1753 C C . SER A 1 249 ? 21.835 3.190 1.282 1.00 78.56 249 SER A C 1
ATOM 1755 O O . SER A 1 249 ? 22.774 2.599 0.746 1.00 78.56 249 SER A O 1
ATOM 1757 N N . GLY A 1 250 ? 20.566 2.813 1.103 1.00 78.12 250 GLY A N 1
ATOM 1758 C CA . GLY A 1 250 ? 20.124 1.760 0.189 1.00 78.12 250 GLY A CA 1
ATOM 1759 C C . GLY A 1 250 ? 20.274 2.160 -1.279 1.00 78.12 250 GLY A C 1
ATOM 1760 O O . GLY A 1 250 ? 20.362 3.342 -1.625 1.00 78.12 250 GLY A O 1
ATOM 1761 N N . SER A 1 251 ? 20.329 1.170 -2.166 1.00 78.56 251 SER A N 1
ATOM 1762 C CA . SER A 1 251 ? 20.395 1.399 -3.608 1.00 78.56 251 SER A CA 1
ATOM 1763 C C . SER A 1 251 ? 19.014 1.700 -4.192 1.00 78.56 251 SER A C 1
ATOM 1765 O O . SER A 1 251 ? 18.010 1.101 -3.818 1.00 78.56 251 SER A O 1
ATOM 1767 N N . LEU A 1 252 ? 18.968 2.629 -5.140 1.00 82.44 252 LEU A N 1
ATOM 1768 C CA . LEU A 1 252 ? 17.792 2.983 -5.917 1.00 82.44 252 LEU A CA 1
ATOM 1769 C C . LEU A 1 252 ? 18.042 2.617 -7.379 1.00 82.44 252 LEU A C 1
ATOM 1771 O O . LEU A 1 252 ? 18.924 3.188 -8.022 1.00 82.44 252 LEU A O 1
ATOM 1775 N N . ARG A 1 253 ? 17.255 1.686 -7.918 1.00 82.19 253 ARG A N 1
ATOM 1776 C CA . ARG A 1 253 ? 17.314 1.272 -9.321 1.00 82.19 253 ARG A CA 1
ATOM 1777 C C . ARG A 1 253 ? 15.999 1.558 -10.024 1.00 82.19 253 ARG A C 1
ATOM 1779 O O . ARG A 1 253 ? 14.952 1.086 -9.596 1.00 82.19 253 ARG A O 1
ATOM 1786 N N . LEU A 1 254 ? 16.074 2.260 -11.142 1.00 87.06 254 LEU A N 1
ATOM 1787 C CA . LEU A 1 254 ? 14.978 2.465 -12.079 1.00 87.06 254 LEU A CA 1
ATOM 1788 C C . LEU A 1 254 ? 15.336 1.774 -13.395 1.00 87.06 254 LEU A C 1
ATOM 1790 O O . LEU A 1 254 ? 16.426 1.988 -13.922 1.00 87.06 254 LEU A O 1
ATOM 1794 N N . GLU A 1 255 ? 14.447 0.938 -13.912 1.00 84.44 255 GLU A N 1
ATOM 1795 C CA . GLU A 1 255 ? 14.665 0.168 -15.133 1.00 84.44 255 GLU A CA 1
ATOM 1796 C C . GLU A 1 255 ? 13.393 0.106 -15.983 1.00 84.44 255 GLU A C 1
ATOM 1798 O O . GLU A 1 255 ? 12.302 -0.142 -15.476 1.00 84.44 255 GLU A O 1
ATOM 1803 N N . THR A 1 256 ? 13.554 0.281 -17.294 1.00 86.31 256 THR A N 1
ATOM 1804 C CA . THR A 1 256 ? 12.498 0.073 -18.285 1.00 86.31 256 THR A CA 1
ATOM 1805 C C . THR A 1 256 ? 12.997 -1.024 -19.202 1.00 86.31 256 THR A C 1
ATOM 1807 O O . THR A 1 256 ? 13.947 -0.821 -19.959 1.00 86.31 256 THR A O 1
ATOM 1810 N N . LYS A 1 257 ? 12.382 -2.201 -19.104 1.00 86.75 257 LYS A N 1
ATOM 1811 C CA . LYS A 1 257 ? 12.781 -3.380 -19.877 1.00 86.75 257 LYS A CA 1
ATOM 1812 C C . LYS A 1 257 ? 12.263 -3.318 -21.311 1.00 86.75 257 LYS A C 1
ATOM 1814 O O . LYS A 1 257 ? 11.552 -2.397 -21.714 1.00 86.75 257 LYS A O 1
ATOM 1819 N N . ASP A 1 258 ? 12.620 -4.312 -22.115 1.00 82.06 258 ASP A N 1
ATOM 1820 C CA . ASP A 1 258 ? 12.188 -4.411 -23.509 1.00 82.06 258 ASP A CA 1
ATOM 1821 C C . ASP A 1 258 ? 10.759 -4.970 -23.671 1.00 82.06 258 ASP A C 1
ATOM 1823 O O . ASP A 1 258 ? 10.210 -4.941 -24.773 1.00 82.06 258 ASP A O 1
ATOM 1827 N N . GLY A 1 259 ? 10.119 -5.465 -22.612 1.00 86.69 259 GLY A N 1
ATOM 1828 C CA . GLY A 1 259 ? 8.807 -6.105 -22.713 1.00 86.69 259 GLY A CA 1
ATOM 1829 C C . GLY A 1 259 ? 8.806 -7.310 -23.664 1.00 86.69 259 GLY A C 1
ATOM 1830 O O . GLY A 1 259 ? 7.834 -7.522 -24.392 1.00 86.69 259 GLY A O 1
ATOM 1831 N N . ALA A 1 260 ? 9.908 -8.068 -23.742 1.00 87.31 260 ALA A N 1
ATOM 1832 C CA . ALA A 1 260 ? 9.995 -9.263 -24.576 1.00 87.31 260 ALA A CA 1
ATOM 1833 C C . ALA A 1 260 ? 8.824 -10.228 -24.323 1.00 87.31 260 ALA A C 1
ATOM 1835 O O . ALA A 1 260 ? 8.421 -10.473 -23.185 1.00 87.31 260 ALA A O 1
ATOM 1836 N N . GLY A 1 261 ? 8.290 -10.789 -25.410 1.00 88.88 261 GLY A N 1
ATOM 1837 C CA . GLY A 1 261 ? 7.152 -11.709 -25.369 1.00 88.88 261 GLY A CA 1
ATOM 1838 C C . GLY A 1 261 ? 5.776 -11.047 -25.237 1.00 88.88 261 GLY A C 1
ATOM 1839 O O . GLY A 1 261 ? 4.795 -11.775 -25.146 1.00 88.88 261 GLY A O 1
ATOM 1840 N N . LEU A 1 262 ? 5.692 -9.711 -25.257 1.00 92.44 262 LEU A N 1
ATOM 1841 C CA . LEU A 1 262 ? 4.430 -8.968 -25.206 1.00 92.44 262 LEU A CA 1
ATOM 1842 C C . LEU A 1 262 ? 4.067 -8.349 -26.564 1.00 92.44 262 LEU A C 1
ATOM 1844 O O . LEU A 1 262 ? 4.939 -7.895 -27.314 1.00 92.44 262 LEU A O 1
ATOM 1848 N N . THR A 1 263 ? 2.768 -8.294 -26.851 1.00 95.19 263 THR A N 1
ATOM 1849 C CA . THR A 1 263 ? 2.163 -7.671 -28.034 1.00 95.19 263 THR A CA 1
ATOM 1850 C C . THR A 1 263 ? 2.370 -6.162 -28.008 1.00 95.19 263 THR A C 1
ATOM 1852 O O . THR A 1 263 ? 2.858 -5.573 -28.975 1.00 95.19 263 THR A O 1
ATOM 1855 N N . ASN A 1 264 ? 2.043 -5.524 -26.881 1.00 89.25 264 ASN A N 1
ATOM 1856 C CA . ASN A 1 264 ? 2.328 -4.113 -26.675 1.00 89.25 264 ASN A CA 1
ATOM 1857 C C . ASN A 1 264 ? 3.593 -3.989 -25.826 1.00 89.25 264 ASN A C 1
ATOM 1859 O O . ASN A 1 264 ? 3.662 -4.513 -24.721 1.00 89.25 264 ASN A O 1
ATOM 1863 N N . ARG A 1 265 ? 4.605 -3.293 -26.340 1.00 86.88 265 ARG A N 1
ATOM 1864 C CA . ARG A 1 265 ? 5.907 -3.188 -25.663 1.00 86.88 265 ARG A CA 1
ATOM 1865 C C . ARG A 1 265 ? 6.640 -1.883 -25.932 1.00 86.88 265 ARG A C 1
ATOM 1867 O O . ARG A 1 265 ? 7.831 -1.811 -25.665 1.00 86.88 265 ARG A O 1
ATOM 1874 N N . SER A 1 266 ? 5.969 -0.884 -26.510 1.00 83.12 266 SER A N 1
ATOM 1875 C CA . SER A 1 266 ? 6.556 0.445 -26.719 1.00 83.12 266 SER A CA 1
ATOM 1876 C C . SER A 1 266 ? 6.905 1.100 -25.381 1.00 83.12 266 SER A C 1
ATOM 1878 O O . SER A 1 266 ? 6.337 0.738 -24.349 1.00 83.12 266 SER A O 1
ATOM 1880 N N . ARG A 1 267 ? 7.839 2.055 -25.394 1.00 79.56 267 ARG A N 1
ATOM 1881 C CA . ARG A 1 267 ? 8.376 2.734 -24.202 1.00 79.56 267 ARG A CA 1
ATOM 1882 C C . ARG A 1 267 ? 8.433 4.245 -24.422 1.00 79.56 267 ARG A C 1
ATOM 1884 O O . ARG A 1 267 ? 8.324 4.692 -25.562 1.00 79.56 267 ARG A O 1
ATOM 1891 N N . SER A 1 268 ? 8.543 4.992 -23.331 1.00 72.69 268 SER A N 1
ATOM 1892 C CA . SER A 1 268 ? 8.635 6.452 -23.288 1.00 72.69 268 SER A CA 1
ATOM 1893 C C . SER A 1 268 ? 9.759 6.890 -22.346 1.00 72.69 268 SER A C 1
ATOM 1895 O O . SER A 1 268 ? 10.181 6.129 -21.472 1.00 72.69 268 SER A O 1
ATOM 1897 N N . ASP A 1 269 ? 10.196 8.137 -22.511 1.00 65.12 269 ASP A N 1
ATOM 1898 C CA . ASP A 1 269 ? 11.199 8.799 -21.674 1.00 65.12 269 ASP A CA 1
ATOM 1899 C C . ASP A 1 269 ? 10.784 8.874 -20.207 1.00 65.12 269 ASP A C 1
ATOM 1901 O O . ASP A 1 269 ? 9.663 9.275 -19.917 1.00 65.12 269 ASP A O 1
ATOM 1905 N N . TYR A 1 270 ? 11.709 8.595 -19.287 1.00 67.00 270 TYR A N 1
ATOM 1906 C CA . TYR A 1 270 ? 11.506 8.760 -17.846 1.00 67.00 270 TYR A CA 1
ATOM 1907 C C . TYR A 1 270 ? 11.145 10.193 -17.464 1.00 67.00 270 TYR A C 1
ATOM 1909 O O . TYR A 1 270 ? 11.810 11.142 -17.873 1.00 67.00 270 TYR A O 1
ATOM 1917 N N . VAL A 1 271 ? 10.201 10.334 -16.538 1.00 69.12 271 VAL A N 1
ATOM 1918 C CA . VAL A 1 271 ? 9.961 11.593 -15.828 1.00 69.12 271 VAL A CA 1
ATOM 1919 C C . VAL A 1 271 ? 10.323 11.346 -14.376 1.00 69.12 271 VAL A C 1
ATOM 1921 O O . VAL A 1 271 ? 9.625 10.600 -13.701 1.00 69.12 271 VAL A O 1
ATOM 1924 N N . VAL A 1 272 ? 11.424 11.910 -13.883 1.00 68.94 272 VAL A N 1
ATOM 1925 C CA . VAL A 1 272 ? 11.890 11.653 -12.513 1.00 68.94 272 VAL A CA 1
ATOM 1926 C C . VAL A 1 272 ? 12.057 12.948 -11.731 1.00 68.94 272 VAL A C 1
ATOM 1928 O O . VAL A 1 272 ? 12.788 13.839 -12.143 1.00 68.94 272 VAL A O 1
ATOM 1931 N N . GLY A 1 273 ? 11.349 13.042 -10.605 1.00 63.56 273 GLY A N 1
ATOM 1932 C CA . GLY A 1 273 ? 11.527 14.084 -9.598 1.00 63.56 273 GLY A CA 1
ATOM 1933 C C . GLY A 1 273 ? 12.749 13.830 -8.711 1.00 63.56 273 GLY A C 1
ATOM 1934 O O . GLY A 1 273 ? 13.756 13.274 -9.141 1.00 63.56 273 GLY A O 1
ATOM 1935 N N . THR A 1 274 ? 12.664 14.215 -7.439 1.00 73.00 274 THR A N 1
ATOM 1936 C CA . THR A 1 274 ? 13.776 14.090 -6.485 1.00 73.00 274 THR A CA 1
ATOM 1937 C C . THR A 1 274 ? 14.058 12.632 -6.127 1.00 73.00 274 THR A C 1
ATOM 1939 O O . THR A 1 274 ? 13.190 11.948 -5.584 1.00 73.00 274 THR A O 1
ATOM 1942 N N . LEU A 1 275 ? 15.291 12.185 -6.374 1.00 77.69 275 LEU A N 1
ATOM 1943 C CA . LEU A 1 275 ? 15.781 10.845 -6.048 1.00 77.69 275 LEU A CA 1
ATOM 1944 C C . LEU A 1 275 ? 17.015 10.937 -5.138 1.00 77.69 275 LEU A C 1
ATOM 1946 O O . LEU A 1 275 ? 17.964 11.652 -5.461 1.00 77.69 275 LEU A O 1
ATOM 1950 N N . SER A 1 276 ? 17.041 10.176 -4.045 1.00 71.00 276 SER A N 1
ATOM 1951 C CA . SER A 1 276 ? 18.224 9.987 -3.198 1.00 71.00 276 SER A CA 1
ATOM 1952 C C . SER A 1 276 ? 18.383 8.526 -2.777 1.00 71.00 276 SER A C 1
ATOM 1954 O O . SER A 1 276 ? 17.406 7.793 -2.639 1.00 71.00 276 SER A O 1
ATOM 1956 N N . GLY A 1 277 ? 19.627 8.099 -2.587 1.00 66.38 277 GLY A N 1
ATOM 1957 C CA . GLY A 1 277 ? 20.015 6.735 -2.231 1.00 66.38 277 GLY A CA 1
ATOM 1958 C C . GLY A 1 277 ? 21.540 6.617 -2.184 1.00 66.38 277 GLY A C 1
ATOM 1959 O O . GLY A 1 277 ? 22.235 7.488 -2.711 1.00 66.38 277 GLY A O 1
ATOM 1960 N N . GLY A 1 278 ? 22.068 5.538 -1.604 1.00 50.88 278 GLY A N 1
ATOM 1961 C CA . GLY A 1 278 ? 23.509 5.272 -1.564 1.00 50.88 278 GLY A CA 1
ATOM 1962 C C . GLY A 1 278 ? 24.101 5.092 -2.964 1.00 50.88 278 GLY A C 1
ATOM 1963 O O . GLY A 1 278 ? 25.167 5.622 -3.270 1.00 50.88 278 GLY A O 1
ATOM 1964 N N . ALA A 1 279 ? 23.364 4.409 -3.841 1.00 61.72 279 ALA A N 1
ATOM 1965 C CA . ALA A 1 279 ? 23.619 4.377 -5.277 1.00 61.72 279 ALA A CA 1
ATOM 1966 C C . ALA A 1 279 ? 22.308 4.632 -6.021 1.00 61.72 279 ALA A C 1
ATOM 1968 O O . ALA A 1 279 ? 21.322 3.956 -5.743 1.00 61.72 279 ALA A O 1
ATOM 1969 N N . VAL A 1 280 ? 22.295 5.566 -6.975 1.00 71.12 280 VAL A N 1
ATOM 1970 C CA . VAL A 1 280 ? 21.138 5.799 -7.850 1.00 71.12 280 VAL A CA 1
ATOM 1971 C C . VAL A 1 280 ? 21.499 5.366 -9.266 1.00 71.12 280 VAL A C 1
ATOM 1973 O O . VAL A 1 280 ? 22.395 5.932 -9.898 1.00 71.12 280 VAL A O 1
ATOM 1976 N N . VAL A 1 281 ? 20.803 4.343 -9.756 1.00 67.00 281 VAL A N 1
ATOM 1977 C CA . VAL A 1 281 ? 21.010 3.739 -11.072 1.00 67.00 281 VAL A CA 1
ATOM 1978 C C . VAL A 1 281 ? 19.733 3.869 -11.886 1.00 67.00 281 VAL A C 1
ATOM 1980 O O . VAL A 1 281 ? 18.689 3.348 -11.500 1.00 67.00 281 VAL A O 1
ATOM 1983 N N . ILE A 1 282 ? 19.828 4.522 -13.040 1.00 73.38 282 ILE A N 1
ATOM 1984 C CA . ILE A 1 282 ? 18.741 4.571 -14.021 1.00 73.38 282 ILE A CA 1
ATOM 1985 C C . ILE A 1 282 ? 19.215 3.823 -15.262 1.00 73.38 282 ILE A C 1
ATOM 1987 O O . ILE A 1 282 ? 20.252 4.151 -15.841 1.00 73.38 282 ILE A O 1
ATOM 1991 N N . VAL A 1 283 ? 18.456 2.803 -15.649 1.00 68.56 283 VAL A N 1
ATOM 1992 C CA . VAL A 1 283 ? 18.684 1.990 -16.842 1.00 68.56 283 VAL A CA 1
ATOM 1993 C C . VAL A 1 283 ? 17.561 2.292 -17.832 1.00 68.56 283 VAL A C 1
ATOM 1995 O O . VAL A 1 283 ? 16.504 1.646 -17.799 1.00 68.56 283 VAL A O 1
ATOM 1998 N N . PRO A 1 284 ? 17.735 3.321 -18.681 1.00 62.66 284 PRO A N 1
ATOM 1999 C CA . PRO A 1 284 ? 16.847 3.522 -19.806 1.00 62.66 284 PRO A CA 1
ATOM 2000 C C . PRO A 1 284 ? 17.062 2.438 -20.862 1.00 62.66 284 PRO A C 1
ATOM 2002 O O . PRO A 1 284 ? 18.128 1.825 -20.946 1.00 62.66 284 PRO A O 1
ATOM 2005 N N . PHE A 1 285 ? 16.036 2.210 -21.676 1.00 56.50 285 PHE A N 1
ATOM 2006 C CA . PHE A 1 285 ? 16.188 1.426 -22.896 1.00 56.50 285 PHE A CA 1
ATOM 2007 C C . PHE A 1 285 ? 16.906 2.290 -23.955 1.00 56.50 285 PHE A C 1
ATOM 2009 O O . PHE A 1 285 ? 16.835 3.515 -23.894 1.00 56.50 285 PHE A O 1
ATOM 2016 N N . ALA A 1 286 ? 17.655 1.677 -24.872 1.00 45.09 286 ALA A N 1
ATOM 2017 C CA . ALA A 1 286 ? 18.697 2.324 -25.687 1.00 45.09 286 ALA A CA 1
ATOM 2018 C C . ALA A 1 286 ? 18.208 3.277 -26.811 1.00 45.09 286 ALA A C 1
ATOM 2020 O O . ALA A 1 286 ? 18.914 3.502 -27.793 1.00 45.09 286 ALA A O 1
ATOM 2021 N N . ASP A 1 287 ? 17.030 3.882 -26.682 1.00 40.19 287 ASP A N 1
ATOM 2022 C CA . ASP A 1 287 ? 16.401 4.694 -27.719 1.00 40.19 287 ASP A CA 1
ATOM 2023 C C . ASP A 1 287 ? 15.420 5.690 -27.078 1.00 40.19 287 ASP A C 1
ATOM 2025 O O . ASP A 1 287 ? 14.272 5.356 -26.807 1.00 40.19 287 ASP A O 1
ATOM 2029 N N . SER A 1 288 ? 15.900 6.929 -26.887 1.00 34.34 288 SER A N 1
ATOM 2030 C CA . SER A 1 288 ? 15.257 8.141 -26.326 1.00 34.34 288 SER A CA 1
ATOM 2031 C C . SER A 1 288 ? 15.224 8.283 -24.789 1.00 34.34 288 SER A C 1
ATOM 2033 O O . SER A 1 288 ? 14.822 7.383 -24.058 1.00 34.34 288 SER A O 1
ATOM 2035 N N . PHE A 1 289 ? 15.739 9.427 -24.308 1.00 34.81 289 PHE A N 1
ATOM 2036 C CA . PHE A 1 289 ? 15.704 9.879 -22.913 1.00 34.81 289 PHE A CA 1
ATOM 2037 C C . PHE A 1 289 ? 15.499 11.406 -22.875 1.00 34.81 289 PHE A C 1
ATOM 2039 O O . PHE A 1 289 ? 16.233 12.137 -23.543 1.00 34.81 289 PHE A O 1
ATOM 2046 N N . ASN A 1 290 ? 14.544 11.888 -22.069 1.00 34.84 290 ASN A N 1
ATOM 2047 C CA . ASN A 1 290 ? 14.237 13.309 -21.839 1.00 34.84 290 ASN A CA 1
ATOM 2048 C C . ASN A 1 290 ? 13.931 13.572 -20.347 1.00 34.84 290 ASN A C 1
ATOM 2050 O O . ASN A 1 290 ? 12.787 13.391 -19.929 1.00 34.84 290 ASN A O 1
ATOM 2054 N N . PRO A 1 291 ? 14.912 13.985 -19.520 1.00 38.38 291 PRO A N 1
ATOM 2055 C CA . PRO A 1 291 ? 14.673 14.257 -18.105 1.00 38.38 291 PRO A CA 1
ATOM 2056 C C . PRO A 1 291 ? 14.536 15.758 -17.779 1.00 38.38 291 PRO A C 1
ATOM 2058 O O . PRO A 1 291 ? 15.275 16.612 -18.270 1.00 38.38 291 PRO A O 1
ATOM 2061 N N . SER A 1 292 ? 13.619 16.046 -16.853 1.00 30.53 292 SER A N 1
ATOM 2062 C CA . SER A 1 292 ? 13.488 17.290 -16.072 1.00 30.53 292 SER A CA 1
ATOM 2063 C C . SER A 1 292 ? 14.128 17.093 -14.666 1.00 30.53 292 SER A C 1
ATOM 2065 O O . SER A 1 292 ? 14.489 15.962 -14.346 1.00 30.53 292 SER A O 1
ATOM 2067 N N . PRO A 1 293 ? 14.352 18.140 -13.839 1.00 37.41 293 PRO A N 1
ATOM 2068 C CA . PRO A 1 293 ? 15.521 18.248 -12.949 1.00 37.41 293 PRO A CA 1
ATOM 2069 C C . PRO A 1 293 ? 15.458 17.500 -11.599 1.00 37.41 293 PRO A C 1
ATOM 2071 O O . PRO A 1 293 ? 14.402 17.372 -10.987 1.00 37.41 293 PRO A O 1
ATOM 2074 N N . VAL A 1 294 ? 16.650 17.139 -11.085 1.00 34.03 294 VAL A N 1
ATOM 2075 C CA . VAL A 1 294 ? 16.919 16.538 -9.756 1.00 34.03 294 VAL A CA 1
ATOM 2076 C C . VAL A 1 294 ? 17.756 17.498 -8.862 1.00 34.03 294 VAL A C 1
ATOM 2078 O O . VAL A 1 294 ? 18.619 18.192 -9.410 1.00 34.03 294 VAL A O 1
ATOM 2081 N N . PRO A 1 295 ? 17.553 17.555 -7.519 1.00 33.81 295 PRO A N 1
ATOM 2082 C CA . PRO A 1 295 ? 18.301 18.394 -6.558 1.00 33.81 295 PRO A CA 1
ATOM 2083 C C . PRO A 1 295 ? 19.595 17.735 -5.997 1.00 33.81 295 PRO A C 1
ATOM 2085 O O . PRO A 1 295 ? 19.874 16.576 -6.300 1.00 33.81 295 PRO A O 1
ATOM 2088 N N . PRO A 1 296 ? 20.404 18.444 -5.174 1.00 34.28 296 PRO A N 1
ATOM 2089 C CA . PRO A 1 296 ? 21.795 18.080 -4.881 1.00 34.28 296 PRO A CA 1
ATOM 2090 C C . PRO A 1 296 ? 21.970 17.020 -3.777 1.00 34.28 296 PRO A C 1
ATOM 2092 O O . PRO A 1 296 ? 21.375 17.137 -2.708 1.00 34.28 296 PRO A O 1
ATOM 2095 N N . GLY A 1 297 ? 22.871 16.047 -4.004 1.00 30.77 297 GLY A N 1
ATOM 2096 C CA . GLY A 1 297 ? 23.443 15.202 -2.938 1.00 30.77 297 GLY A CA 1
ATOM 2097 C C . GLY A 1 297 ? 23.772 13.735 -3.263 1.00 30.77 297 GLY A C 1
ATOM 2098 O O . GLY A 1 297 ? 24.328 13.064 -2.400 1.00 30.77 297 GLY A O 1
ATOM 2099 N N . GLY A 1 298 ? 23.458 13.214 -4.456 1.00 34.38 298 GLY A N 1
ATOM 2100 C CA . GLY A 1 298 ? 23.674 11.797 -4.806 1.00 34.38 298 GLY A CA 1
ATOM 2101 C C . GLY A 1 298 ? 24.607 11.561 -6.000 1.00 34.38 298 GLY A C 1
ATOM 2102 O O . GLY A 1 298 ? 24.723 12.406 -6.886 1.00 34.38 298 GLY A O 1
ATOM 2103 N N . THR A 1 299 ? 25.240 10.383 -6.050 1.00 34.84 299 THR A N 1
ATOM 2104 C CA . THR A 1 299 ? 25.966 9.888 -7.233 1.00 34.84 299 THR A CA 1
ATOM 2105 C C . THR A 1 299 ? 24.968 9.249 -8.202 1.00 34.84 299 THR A C 1
ATOM 2107 O O . THR A 1 299 ? 24.390 8.205 -7.896 1.00 34.84 299 THR A O 1
ATOM 2110 N N . LEU A 1 300 ? 24.762 9.856 -9.375 1.00 40.81 300 LEU A N 1
ATOM 2111 C CA . LEU A 1 300 ? 23.935 9.290 -10.444 1.00 40.81 300 LEU A CA 1
ATOM 2112 C C . LEU A 1 300 ? 24.800 8.475 -11.413 1.00 40.81 300 LEU A C 1
ATOM 2114 O O . LEU A 1 300 ? 25.699 9.019 -12.052 1.00 40.81 300 LEU A O 1
ATOM 2118 N N . THR A 1 301 ? 24.496 7.186 -11.561 1.00 36.91 301 THR A N 1
ATOM 2119 C CA . THR A 1 301 ? 25.137 6.309 -1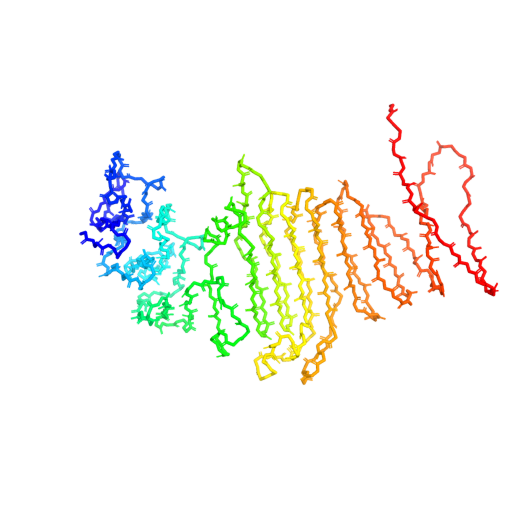2.552 1.00 36.91 301 THR A CA 1
ATOM 2120 C C . THR A 1 301 ? 24.156 5.989 -13.682 1.00 36.91 301 THR A C 1
ATOM 2122 O O . THR A 1 301 ? 23.110 5.385 -13.446 1.00 36.91 301 THR A O 1
ATOM 2125 N N . LEU A 1 302 ? 24.507 6.365 -14.916 1.00 40.69 302 LEU A N 1
ATOM 2126 C CA . LEU A 1 302 ? 23.792 5.981 -16.140 1.00 40.69 302 LEU A CA 1
ATOM 2127 C C . LEU A 1 302 ? 24.537 4.806 -16.793 1.00 40.69 302 LEU A C 1
ATOM 2129 O O . LEU A 1 302 ? 25.707 4.943 -17.148 1.00 40.69 302 LEU A O 1
ATOM 2133 N N . GLN A 1 303 ? 23.889 3.650 -16.946 1.00 34.88 303 GLN A N 1
ATOM 2134 C CA . GLN A 1 303 ? 24.456 2.491 -17.649 1.00 34.88 303 GLN A CA 1
ATOM 2135 C C . GLN A 1 303 ? 23.598 2.156 -18.872 1.00 34.88 303 GLN A C 1
ATOM 2137 O O . GLN A 1 303 ? 22.499 1.626 -18.737 1.00 34.88 303 GLN A O 1
ATOM 2142 N N . GLY A 1 304 ? 24.124 2.453 -20.061 1.00 30.12 304 GLY A N 1
ATOM 2143 C CA . GLY A 1 304 ? 23.558 2.061 -21.351 1.00 30.12 304 GLY A CA 1
ATOM 2144 C C . GLY A 1 304 ? 24.671 1.909 -22.389 1.00 30.12 304 GLY A C 1
ATOM 2145 O O . GLY A 1 304 ? 25.579 2.737 -22.456 1.00 30.12 304 GLY A O 1
ATOM 2146 N N . GLY A 1 305 ? 24.640 0.825 -23.166 1.00 27.92 305 GLY A N 1
ATOM 2147 C CA . GLY A 1 305 ? 25.520 0.644 -24.319 1.00 27.92 305 GLY A CA 1
ATOM 2148 C C . GLY A 1 305 ? 25.001 1.462 -25.500 1.00 27.92 305 GLY A C 1
ATOM 2149 O O . GLY A 1 305 ? 23.878 1.238 -25.935 1.00 27.92 305 GLY A O 1
ATOM 2150 N N . GLY A 1 306 ? 25.817 2.392 -26.004 1.00 27.81 306 GLY A N 1
ATOM 2151 C CA . GLY A 1 306 ? 25.482 3.260 -27.137 1.00 27.81 306 GLY A CA 1
ATOM 2152 C C . GLY A 1 306 ? 24.680 4.490 -26.714 1.00 27.81 306 GLY A C 1
ATOM 2153 O O . GLY A 1 306 ? 23.456 4.488 -26.725 1.00 27.81 306 GLY A O 1
ATOM 2154 N N . LEU A 1 307 ? 25.378 5.554 -26.322 1.00 32.78 307 LEU A N 1
ATOM 2155 C CA . LEU A 1 307 ? 24.754 6.788 -25.845 1.00 32.78 307 LEU A CA 1
ATOM 2156 C C . LEU A 1 307 ? 24.579 7.768 -27.003 1.00 32.78 307 LEU A C 1
ATOM 2158 O O . LEU A 1 307 ? 25.570 8.223 -27.552 1.00 32.78 307 LEU A O 1
ATOM 2162 N N . GLY A 1 308 ? 23.345 8.118 -27.352 1.00 28.81 308 GLY A N 1
ATOM 2163 C CA . GLY A 1 308 ? 23.017 9.339 -28.085 1.00 28.81 308 GLY A CA 1
ATOM 2164 C C . GLY A 1 308 ? 21.899 10.061 -27.335 1.00 28.81 308 GLY A C 1
ATOM 2165 O O . GLY A 1 308 ? 20.823 9.493 -27.175 1.00 28.81 308 GLY A O 1
ATOM 2166 N N . GLY A 1 309 ? 22.154 11.273 -26.828 1.00 33.16 309 GLY A N 1
ATOM 2167 C CA . GLY A 1 309 ? 21.159 12.075 -26.099 1.00 33.16 309 GLY A CA 1
ATOM 2168 C C . GLY A 1 309 ? 21.776 13.182 -25.236 1.00 33.16 309 GLY A C 1
ATOM 2169 O O . GLY A 1 309 ? 22.980 13.215 -25.018 1.00 33.16 309 GLY A O 1
ATOM 2170 N N . SER A 1 310 ? 20.970 14.119 -24.739 1.00 34.75 310 SER A N 1
ATOM 2171 C CA . SER A 1 310 ? 21.402 15.152 -23.781 1.00 34.75 310 SER A CA 1
ATOM 2172 C C . SER A 1 310 ? 20.971 14.801 -22.358 1.00 34.75 310 SER A C 1
ATOM 2174 O O . SER A 1 310 ? 19.881 14.271 -22.154 1.00 34.75 310 SER A O 1
ATOM 2176 N N . PHE A 1 311 ? 21.808 15.132 -21.374 1.00 36.34 311 PHE A N 1
ATOM 2177 C CA . PHE A 1 311 ? 21.582 14.870 -19.952 1.00 36.34 311 PHE A CA 1
ATOM 2178 C C . PHE A 1 311 ? 21.630 16.201 -19.179 1.00 36.34 311 PHE A C 1
ATOM 2180 O O . PHE A 1 311 ? 22.547 16.998 -19.382 1.00 36.34 311 PHE A O 1
ATOM 2187 N N . SER A 1 312 ? 20.643 16.477 -18.319 1.00 32.28 312 SER A N 1
ATOM 2188 C CA . SER A 1 312 ? 20.580 17.726 -17.542 1.00 32.28 312 SER A CA 1
ATOM 2189 C C . SER A 1 312 ? 20.359 17.463 -16.053 1.00 32.28 312 SER A C 1
ATOM 2191 O O . SER A 1 312 ? 19.491 16.681 -15.670 1.00 32.28 312 SER A O 1
ATOM 2193 N N . ILE A 1 313 ? 21.143 18.158 -15.222 1.00 34.41 313 ILE A N 1
ATOM 2194 C CA . ILE A 1 313 ? 20.986 18.259 -13.766 1.00 34.41 313 ILE A CA 1
ATOM 2195 C C . ILE A 1 313 ? 20.779 19.743 -13.443 1.00 34.41 313 ILE A C 1
ATOM 2197 O O . ILE A 1 313 ? 21.583 20.578 -13.854 1.00 34.41 313 ILE A O 1
ATOM 2201 N N . GLY A 1 314 ? 19.717 20.077 -12.702 1.00 30.05 314 GLY A N 1
ATOM 2202 C CA . GLY A 1 314 ? 19.587 21.366 -12.007 1.00 30.05 314 GLY A CA 1
ATOM 2203 C C . GLY A 1 314 ? 19.836 22.634 -12.838 1.00 30.05 314 GLY A C 1
ATOM 2204 O O . GLY A 1 314 ? 20.517 23.537 -12.363 1.00 30.05 314 GLY A O 1
ATOM 2205 N N . GLY A 1 315 ? 19.311 22.720 -14.065 1.00 27.38 315 GLY A N 1
ATOM 2206 C CA . GLY A 1 315 ? 19.417 23.925 -14.902 1.00 27.38 315 GLY A CA 1
ATOM 2207 C C . GLY A 1 315 ? 20.714 24.057 -15.710 1.00 27.38 315 GLY A C 1
ATOM 2208 O O . GLY A 1 315 ? 20.846 25.006 -16.479 1.00 27.38 315 GLY A O 1
ATOM 2209 N N . VAL A 1 316 ? 21.637 23.096 -15.610 1.00 29.30 316 VAL A N 1
ATOM 2210 C CA . VAL A 1 316 ? 22.793 22.988 -16.509 1.00 29.30 316 VAL A CA 1
ATOM 2211 C C . VAL A 1 316 ? 22.493 21.921 -17.561 1.00 29.30 316 VAL A C 1
ATOM 2213 O O . VAL A 1 316 ? 22.142 20.782 -17.240 1.00 29.30 316 VAL A O 1
ATOM 2216 N N . SER A 1 317 ? 22.577 22.303 -18.835 1.00 30.52 317 SER A N 1
ATOM 2217 C CA . SER A 1 317 ? 22.409 21.397 -19.976 1.00 30.52 317 SER A CA 1
ATOM 2218 C C . SER A 1 317 ? 23.785 20.976 -20.486 1.00 30.52 317 SER A C 1
ATOM 2220 O O . SER A 1 317 ? 24.569 21.840 -20.867 1.00 30.52 317 SER A O 1
ATOM 2222 N N . ALA A 1 318 ? 24.072 19.673 -20.530 1.00 31.56 318 ALA A N 1
ATOM 2223 C CA . ALA A 1 318 ? 25.228 19.134 -21.243 1.00 31.56 318 ALA A CA 1
ATOM 2224 C C . ALA A 1 318 ? 24.745 18.152 -22.325 1.00 31.56 318 ALA A C 1
ATOM 2226 O O . ALA A 1 318 ? 23.973 17.227 -22.059 1.00 31.56 318 ALA A O 1
ATOM 2227 N N . SER A 1 319 ? 25.168 18.359 -23.572 1.00 29.36 319 SER A N 1
ATOM 2228 C CA . SER A 1 319 ? 24.935 17.398 -24.652 1.00 29.36 319 SER A CA 1
ATOM 2229 C C . SER A 1 319 ? 25.934 16.243 -24.531 1.00 29.36 319 SER A C 1
ATOM 2231 O O . SER A 1 319 ? 27.138 16.470 -24.426 1.00 29.36 319 SER A O 1
ATOM 2233 N N . ILE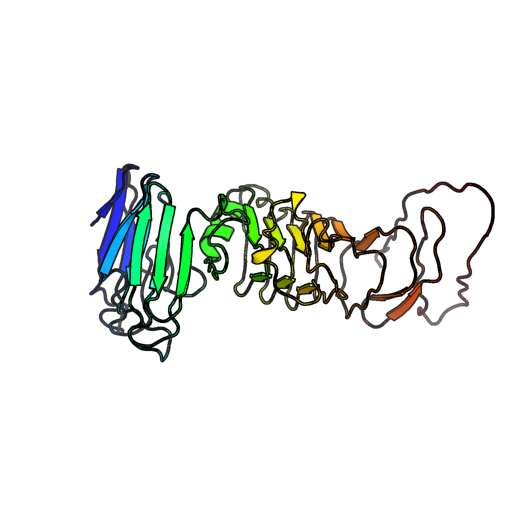 A 1 320 ? 25.455 14.994 -24.545 1.00 35.03 320 ILE A N 1
ATOM 2234 C CA . ILE A 1 320 ? 26.325 13.813 -24.585 1.00 35.03 320 ILE A CA 1
ATOM 2235 C C . ILE A 1 320 ? 26.431 13.379 -26.052 1.00 35.03 320 ILE A C 1
ATOM 2237 O O . ILE A 1 320 ? 25.473 12.893 -26.654 1.00 35.03 320 ILE A O 1
ATOM 2241 N N . GLY A 1 321 ? 27.599 13.607 -26.654 1.00 30.59 321 GLY A N 1
ATOM 2242 C CA . GLY A 1 321 ? 27.949 13.040 -27.958 1.00 30.59 321 GLY A CA 1
ATOM 2243 C C . GLY A 1 321 ? 28.213 11.532 -27.874 1.00 30.59 321 GLY A C 1
ATOM 2244 O O . GLY A 1 321 ? 28.450 10.996 -26.793 1.00 30.59 321 GLY A O 1
ATOM 2245 N N . THR A 1 322 ? 28.174 10.850 -29.020 1.00 29.34 322 THR A N 1
ATOM 2246 C CA . THR A 1 322 ? 28.170 9.383 -29.121 1.00 29.34 322 THR A CA 1
ATOM 2247 C C . THR A 1 322 ? 29.355 8.703 -28.421 1.00 29.34 322 THR A C 1
ATOM 2249 O O . THR A 1 322 ? 30.502 8.962 -28.776 1.00 29.34 322 THR A O 1
ATOM 2252 N N . ILE A 1 323 ? 29.090 7.806 -27.455 1.00 34.00 323 ILE A N 1
ATOM 2253 C CA . ILE A 1 323 ? 30.123 7.100 -26.660 1.00 34.00 323 ILE A CA 1
ATOM 2254 C C . ILE A 1 323 ? 30.288 5.650 -27.143 1.00 34.00 323 ILE A C 1
ATOM 2256 O O . ILE A 1 323 ? 29.335 4.871 -27.086 1.00 34.00 323 ILE A O 1
ATOM 2260 N N . THR A 1 324 ? 31.494 5.281 -27.599 1.00 28.83 324 THR A N 1
ATOM 2261 C CA . THR A 1 324 ? 31.792 3.967 -28.214 1.00 28.83 324 THR A CA 1
ATOM 2262 C C . THR A 1 324 ? 32.679 3.016 -27.401 1.00 28.83 324 THR A C 1
ATOM 2264 O O . THR A 1 324 ? 32.893 1.899 -27.860 1.00 28.83 324 THR A O 1
ATOM 2267 N N . SER A 1 325 ? 33.153 3.363 -26.202 1.00 26.47 325 SER A N 1
ATOM 2268 C CA . SER A 1 325 ? 33.621 2.365 -25.224 1.00 26.47 325 SER A CA 1
ATOM 2269 C C . SER A 1 325 ? 33.773 2.952 -23.822 1.00 26.47 325 SER A C 1
ATOM 2271 O O . SER A 1 325 ? 33.627 4.151 -23.593 1.00 26.47 325 SER A O 1
ATOM 2273 N N . SER A 1 326 ? 33.938 2.011 -22.896 1.00 30.47 326 SER A N 1
ATOM 2274 C CA . SER A 1 326 ? 33.871 2.065 -21.443 1.00 30.47 326 SER A CA 1
ATOM 2275 C C . SER A 1 326 ? 34.548 3.337 -20.872 1.00 30.47 326 SER A C 1
ATOM 2277 O O . SER A 1 326 ? 35.648 3.556 -21.311 1.00 30.47 326 SER A O 1
ATOM 2279 N N . GLN A 1 327 ? 33.906 4.063 -19.916 1.00 31.64 327 GLN A N 1
ATOM 2280 C CA . GLN A 1 327 ? 34.132 5.295 -19.084 1.00 31.64 327 GLN A CA 1
ATOM 2281 C C . GLN A 1 327 ? 34.405 6.583 -19.832 1.00 31.64 327 GLN A C 1
ATOM 2283 O O . GLN A 1 327 ? 35.451 6.838 -20.419 1.00 31.64 327 GLN A O 1
ATOM 2288 N N . ALA A 1 328 ? 33.459 7.472 -19.572 1.00 32.62 328 ALA A N 1
ATOM 2289 C CA . ALA A 1 328 ? 33.562 8.893 -19.733 1.00 32.62 328 ALA A CA 1
ATOM 2290 C C . ALA A 1 328 ? 33.538 9.547 -18.349 1.00 32.62 328 ALA A C 1
ATOM 2292 O O . ALA A 1 328 ? 32.628 9.290 -17.560 1.00 32.62 328 ALA A O 1
ATOM 2293 N N . THR A 1 329 ? 34.503 10.421 -18.079 1.00 31.89 329 THR A N 1
ATOM 2294 C CA . THR A 1 329 ? 34.406 11.407 -16.999 1.00 31.89 329 THR A CA 1
ATOM 2295 C C . THR A 1 329 ? 33.729 12.651 -17.560 1.00 31.89 329 THR A C 1
ATOM 2297 O O . THR A 1 329 ? 34.209 13.227 -18.534 1.00 31.89 329 THR A O 1
ATOM 2300 N N . LEU A 1 330 ? 32.604 13.056 -16.968 1.00 32.75 330 LEU A N 1
ATOM 2301 C CA . LEU A 1 330 ? 31.853 14.253 -17.353 1.00 32.75 330 LEU A CA 1
ATOM 2302 C C . LEU A 1 330 ? 32.327 15.455 -16.527 1.00 32.75 330 LEU A C 1
ATOM 2304 O O . LEU A 1 330 ? 32.157 15.477 -15.310 1.00 32.75 330 LEU A O 1
ATOM 2308 N N . GLY A 1 331 ? 32.905 16.453 -17.197 1.00 32.34 331 GLY A N 1
ATOM 2309 C CA . GLY A 1 331 ? 33.115 17.796 -16.651 1.00 32.34 331 GLY A CA 1
ATOM 2310 C C . GLY A 1 331 ? 31.986 18.729 -17.096 1.00 32.34 331 GLY A C 1
ATOM 2311 O O . GLY A 1 331 ? 31.638 18.752 -18.273 1.00 32.34 331 GLY A O 1
ATOM 2312 N N . VAL A 1 332 ? 31.402 19.465 -16.149 1.00 30.34 332 VAL A N 1
ATOM 2313 C CA . VAL A 1 332 ? 30.311 20.435 -16.353 1.00 30.34 332 VAL A CA 1
ATOM 2314 C C . VAL A 1 332 ? 30.887 21.811 -16.681 1.00 30.34 332 VAL A C 1
ATOM 2316 O O . VAL A 1 332 ? 31.739 22.295 -15.940 1.00 30.34 332 VAL A O 1
ATOM 2319 N N . ASP A 1 333 ? 30.396 22.459 -17.739 1.00 30.22 333 ASP A N 1
ATOM 2320 C CA . ASP A 1 333 ? 30.872 23.783 -18.154 1.00 30.22 333 ASP A CA 1
ATOM 2321 C C . ASP A 1 333 ? 29.882 24.889 -17.749 1.00 30.22 333 ASP A C 1
ATOM 2323 O O . ASP A 1 333 ? 28.886 25.131 -18.428 1.00 30.22 333 ASP A O 1
ATOM 2327 N N . ALA A 1 334 ? 30.149 25.512 -16.593 1.00 28.95 334 ALA A N 1
ATOM 2328 C CA . ALA A 1 334 ? 29.889 26.922 -16.264 1.00 28.95 334 ALA A CA 1
ATOM 2329 C C . ALA A 1 334 ? 30.317 27.205 -14.810 1.00 28.95 334 ALA A C 1
ATOM 2331 O O . ALA A 1 334 ? 29.496 27.459 -13.930 1.00 28.95 334 ALA A O 1
ATOM 2332 N N . LEU A 1 335 ? 31.620 27.177 -14.541 1.00 33.78 335 LEU A N 1
ATOM 2333 C CA . LEU A 1 335 ? 32.198 27.879 -13.396 1.00 33.78 335 LEU A CA 1
ATOM 2334 C C . LEU A 1 335 ? 33.163 28.901 -14.016 1.00 33.78 335 LEU A C 1
ATOM 2336 O O . LEU A 1 335 ? 34.119 28.535 -14.689 1.00 33.78 335 LEU A O 1
ATOM 2340 N N . THR A 1 336 ? 32.916 30.210 -13.935 1.00 48.16 336 THR A N 1
ATOM 2341 C CA . THR A 1 336 ? 33.428 31.072 -12.847 1.00 48.16 336 THR A CA 1
ATOM 2342 C C . THR A 1 336 ? 33.394 32.563 -13.301 1.00 48.16 336 THR A C 1
ATOM 2344 O O . THR A 1 336 ? 32.943 32.856 -14.409 1.00 48.16 336 THR A O 1
ATOM 2347 N N . PRO A 1 337 ? 33.926 33.528 -12.522 1.00 35.59 337 PRO A N 1
ATOM 2348 C CA . PRO A 1 337 ? 35.206 34.085 -12.980 1.00 35.59 337 PRO A CA 1
ATOM 2349 C C . PRO A 1 337 ? 36.228 33.931 -11.850 1.00 35.59 337 PRO A C 1
ATOM 2351 O O . PRO A 1 337 ? 36.044 34.473 -10.768 1.00 35.59 337 PRO A O 1
ATOM 2354 N N . LEU A 1 338 ? 37.224 33.057 -11.988 1.00 29.92 338 LEU A N 1
ATOM 2355 C CA . LEU A 1 338 ? 38.497 33.330 -12.648 1.00 29.92 338 LEU A CA 1
ATOM 2356 C C . LEU A 1 338 ? 39.018 32.095 -13.420 1.00 29.92 338 LEU A C 1
ATOM 2358 O O . LEU A 1 338 ? 39.353 31.087 -12.805 1.00 29.92 338 LEU A O 1
ATOM 2362 N N . GLY A 1 339 ? 39.229 32.240 -14.734 1.00 31.50 339 GLY A N 1
ATOM 2363 C CA . GLY A 1 339 ? 40.233 31.465 -15.485 1.00 31.50 339 GLY A CA 1
ATOM 2364 C C . GLY A 1 339 ? 39.716 30.481 -16.544 1.00 31.50 339 GLY A C 1
ATOM 2365 O O . GLY A 1 339 ? 38.703 29.815 -16.365 1.00 31.50 339 GLY A O 1
ATOM 2366 N N . THR A 1 340 ? 40.438 30.410 -17.670 1.00 28.58 340 THR A N 1
ATOM 2367 C CA . THR A 1 340 ? 40.067 29.676 -18.892 1.00 28.58 340 THR A CA 1
ATOM 2368 C C . THR A 1 340 ? 40.089 28.157 -18.705 1.00 28.58 340 THR A C 1
ATOM 2370 O O . THR A 1 340 ? 41.142 27.557 -18.498 1.00 28.58 340 THR A O 1
ATOM 2373 N N . GLN A 1 341 ? 38.907 27.558 -18.847 1.00 43.62 341 GLN A N 1
ATOM 2374 C CA . GLN A 1 341 ? 38.644 26.124 -18.938 1.00 43.62 341 GLN A CA 1
ATOM 2375 C C . GLN A 1 341 ? 38.795 25.625 -20.385 1.00 43.62 341 GLN A C 1
ATOM 2377 O O . GLN A 1 341 ? 38.647 26.391 -21.340 1.00 43.62 341 GLN A O 1
ATOM 2382 N N . SER A 1 342 ? 39.042 24.329 -20.570 1.00 28.33 342 SER A N 1
ATOM 2383 C CA . SER A 1 342 ? 38.766 23.633 -21.831 1.00 28.33 342 SER A CA 1
ATOM 2384 C C . SER A 1 342 ? 38.477 22.160 -21.563 1.00 28.33 342 SER A C 1
ATOM 2386 O O . SER A 1 342 ? 39.300 21.449 -20.989 1.00 28.33 342 SER A O 1
ATOM 2388 N N . VAL A 1 343 ? 37.303 21.725 -22.015 1.00 42.09 343 VAL A N 1
ATOM 2389 C CA . VAL A 1 343 ? 36.841 20.336 -22.089 1.00 42.09 343 VAL A CA 1
ATOM 2390 C C . VAL A 1 343 ? 36.757 19.967 -23.570 1.00 42.09 343 VAL A C 1
ATOM 2392 O O . VAL A 1 343 ? 35.864 20.466 -24.241 1.00 42.09 343 VAL A O 1
ATOM 2395 N N . VAL A 1 344 ? 37.647 19.109 -24.091 1.00 29.53 344 VAL A N 1
ATOM 2396 C CA . VAL A 1 344 ? 37.478 18.422 -25.400 1.00 29.53 344 VAL A CA 1
ATOM 2397 C C . VAL A 1 344 ? 38.297 17.109 -25.400 1.00 29.53 344 VAL A C 1
ATOM 2399 O O . VAL A 1 344 ? 39.505 17.172 -25.214 1.00 29.53 344 VAL A O 1
ATOM 2402 N N . VAL A 1 345 ? 37.692 15.916 -25.281 1.00 35.31 345 VAL A N 1
ATOM 2403 C CA . VAL A 1 345 ? 37.184 14.909 -26.269 1.00 35.31 345 VAL A CA 1
ATOM 2404 C C . VAL A 1 345 ? 38.243 14.052 -27.016 1.00 35.31 345 VAL A C 1
ATOM 2406 O O . VAL A 1 345 ? 39.219 14.562 -27.555 1.00 35.31 345 VAL A O 1
ATOM 2409 N N . THR A 1 346 ? 37.875 12.772 -27.219 1.00 32.50 346 THR A N 1
ATOM 2410 C CA . THR A 1 346 ? 38.060 11.891 -28.414 1.00 32.50 346 THR A CA 1
ATOM 2411 C C . THR A 1 346 ? 39.244 10.920 -28.454 1.00 32.50 346 THR A C 1
ATOM 2413 O O . THR A 1 346 ? 40.376 11.368 -28.368 1.00 32.50 346 THR A O 1
ATOM 2416 N N . THR A 1 347 ? 38.981 9.645 -28.809 1.00 30.77 347 THR A N 1
ATOM 2417 C CA . THR A 1 347 ? 39.478 9.045 -30.072 1.00 30.77 347 THR A CA 1
ATOM 2418 C C . THR A 1 347 ? 38.639 7.864 -30.584 1.00 30.77 347 THR A C 1
ATOM 2420 O O . THR A 1 347 ? 38.067 7.061 -29.852 1.00 30.77 347 THR A O 1
ATOM 2423 N N . THR A 1 348 ? 38.635 7.777 -31.911 1.00 37.75 348 THR A N 1
ATOM 2424 C CA . THR A 1 348 ? 38.400 6.611 -32.759 1.00 37.75 348 THR A CA 1
ATOM 2425 C C . THR A 1 348 ? 39.682 5.773 -32.869 1.00 37.75 348 THR A C 1
ATOM 2427 O O . THR A 1 348 ? 40.644 6.226 -33.491 1.00 37.75 348 THR A O 1
ATOM 2430 N N . GLY A 1 349 ? 39.676 4.549 -32.329 1.00 37.00 349 GLY A N 1
ATOM 2431 C CA . GLY A 1 349 ? 40.664 3.497 -32.622 1.00 37.00 349 GLY A CA 1
ATOM 2432 C C . GLY A 1 349 ? 41.556 3.075 -31.445 1.00 37.00 349 GLY A C 1
ATOM 2433 O O . GLY A 1 349 ? 42.398 3.849 -31.001 1.00 37.00 349 GLY A O 1
ATOM 2434 N N . GLY A 1 350 ? 41.423 1.807 -31.029 1.00 35.66 350 GLY A N 1
ATOM 2435 C CA . GLY A 1 350 ? 42.299 1.116 -30.069 1.00 35.66 350 GLY A CA 1
ATOM 2436 C C . GLY A 1 350 ? 41.676 0.880 -28.686 1.00 35.66 350 GLY A C 1
ATOM 2437 O O . GLY A 1 350 ? 40.977 1.746 -28.168 1.00 35.66 350 GLY A O 1
ATOM 2438 N N . ASP A 1 351 ? 41.919 -0.309 -28.118 1.00 40.53 351 ASP A N 1
ATOM 2439 C CA . ASP A 1 351 ? 41.363 -0.790 -26.843 1.00 40.53 351 ASP A CA 1
ATOM 2440 C C . ASP A 1 351 ? 41.664 0.159 -25.671 1.00 40.53 351 ASP A C 1
ATOM 2442 O O . ASP A 1 351 ? 42.820 0.514 -25.432 1.00 40.53 351 ASP A O 1
ATOM 2446 N N . PHE A 1 352 ? 40.634 0.530 -24.900 1.00 34.22 352 PHE A N 1
ATOM 2447 C CA . PHE A 1 352 ? 40.787 1.335 -23.686 1.00 34.22 352 PHE A CA 1
ATOM 2448 C C . PHE A 1 352 ? 39.995 0.744 -22.520 1.00 34.22 352 PHE A C 1
ATOM 2450 O O . PHE A 1 352 ? 38.830 0.373 -22.659 1.00 34.22 352 PHE A O 1
ATOM 2457 N N . ALA A 1 353 ? 40.660 0.666 -21.369 1.00 34.28 353 ALA A N 1
ATOM 2458 C CA . ALA A 1 353 ? 40.115 0.218 -20.098 1.00 34.28 353 ALA A CA 1
ATOM 2459 C C . ALA A 1 353 ? 40.017 1.394 -19.129 1.00 34.28 353 ALA A C 1
ATOM 2461 O O . ALA A 1 353 ? 40.509 2.494 -19.367 1.00 34.28 353 ALA A O 1
ATOM 2462 N N . LEU A 1 354 ? 39.379 1.133 -18.007 1.00 32.50 354 LEU A N 1
ATOM 2463 C CA . LEU A 1 354 ? 38.640 2.141 -17.301 1.00 32.50 354 LEU A CA 1
ATOM 2464 C C . LEU A 1 354 ? 38.816 2.097 -15.787 1.00 32.50 354 LEU A C 1
ATOM 2466 O O . LEU A 1 354 ? 38.437 1.111 -15.155 1.00 32.50 354 LEU A O 1
ATOM 2470 N N . GLY A 1 355 ? 39.297 3.188 -15.191 1.00 34.44 355 GLY A N 1
ATOM 2471 C CA . GLY A 1 355 ? 39.354 3.396 -13.742 1.00 34.44 355 GLY A CA 1
ATOM 2472 C C . GLY A 1 355 ? 38.242 4.288 -13.160 1.00 34.44 355 GLY A C 1
ATOM 2473 O O . GLY A 1 355 ? 37.806 5.262 -13.753 1.00 34.44 355 GLY A O 1
ATOM 2474 N N . THR A 1 356 ? 37.796 3.973 -11.945 1.00 30.98 356 THR A N 1
ATOM 2475 C CA . THR A 1 356 ? 36.758 4.696 -11.187 1.00 30.98 356 THR A CA 1
ATOM 2476 C C . THR A 1 356 ? 36.857 6.227 -11.277 1.00 30.98 356 THR A C 1
ATOM 2478 O O . THR A 1 356 ? 37.917 6.806 -11.048 1.00 30.98 356 THR A O 1
ATOM 2481 N N . ILE A 1 357 ? 35.724 6.884 -11.540 1.00 35.00 357 ILE A N 1
ATOM 2482 C CA . ILE A 1 357 ? 35.596 8.345 -11.544 1.00 35.00 357 ILE A CA 1
ATOM 2483 C C . ILE A 1 357 ? 35.173 8.808 -10.151 1.00 35.00 357 ILE A C 1
ATOM 2485 O O . ILE A 1 357 ? 34.092 8.450 -9.685 1.00 35.00 357 ILE A O 1
ATOM 2489 N N . THR A 1 358 ? 36.006 9.623 -9.506 1.00 31.31 358 THR A N 1
ATOM 2490 C CA . THR A 1 358 ? 35.718 10.219 -8.195 1.00 31.31 358 THR A CA 1
ATOM 2491 C C . THR A 1 358 ? 35.609 11.732 -8.337 1.00 31.31 358 THR A C 1
ATOM 2493 O O . THR A 1 358 ? 36.549 12.378 -8.796 1.00 31.31 358 THR A O 1
ATOM 2496 N N . ILE A 1 359 ? 34.483 12.304 -7.908 1.00 36.41 359 ILE A N 1
ATOM 2497 C CA . ILE A 1 359 ? 34.289 13.755 -7.806 1.00 36.41 359 ILE A CA 1
ATOM 2498 C C . ILE A 1 359 ? 34.353 14.114 -6.320 1.00 36.41 359 ILE A C 1
ATOM 2500 O O . ILE A 1 359 ? 33.505 13.684 -5.542 1.00 36.41 359 ILE A O 1
ATOM 2504 N N . GLY A 1 360 ? 35.390 14.847 -5.910 1.00 28.47 360 GLY A N 1
ATOM 2505 C CA . GLY A 1 360 ? 35.574 15.290 -4.526 1.00 28.47 360 GLY A CA 1
ATOM 2506 C C . GLY A 1 360 ? 35.186 16.755 -4.345 1.00 28.47 360 GLY A C 1
ATOM 2507 O O . GLY A 1 360 ? 35.639 17.604 -5.109 1.00 28.47 360 GLY A O 1
ATOM 2508 N N . PHE A 1 361 ? 34.402 17.059 -3.310 1.00 32.28 361 PHE A N 1
ATOM 2509 C CA . PHE A 1 361 ? 34.153 18.431 -2.860 1.00 32.28 361 PHE A CA 1
ATOM 2510 C C . PHE A 1 361 ? 35.045 18.723 -1.645 1.00 32.28 361 PHE A C 1
ATOM 2512 O O . PHE A 1 361 ? 34.893 18.096 -0.597 1.00 32.28 361 PHE A O 1
ATOM 2519 N N . GLY A 1 362 ? 36.008 19.636 -1.790 1.00 28.36 362 GLY A N 1
ATOM 2520 C CA . GLY A 1 362 ? 36.839 20.116 -0.683 1.00 28.36 362 GLY A CA 1
ATOM 2521 C C . GLY A 1 362 ? 36.135 21.249 0.062 1.00 28.36 362 GLY A C 1
ATOM 2522 O O . GLY A 1 362 ? 35.727 22.221 -0.566 1.00 28.36 362 GLY A O 1
ATOM 2523 N N . GLY A 1 363 ? 35.971 21.104 1.379 1.00 33.03 363 GLY A N 1
ATOM 2524 C CA . GLY A 1 363 ? 35.379 22.128 2.242 1.00 33.03 363 GLY A CA 1
ATOM 2525 C C . GLY A 1 363 ? 36.283 23.349 2.441 1.00 33.03 363 GLY A C 1
ATOM 2526 O O . GLY A 1 363 ? 37.509 23.225 2.462 1.00 33.03 363 GLY A O 1
ATOM 2527 N N . GLY A 1 364 ? 35.640 24.503 2.626 1.00 30.92 364 GLY A N 1
ATOM 2528 C CA . GLY A 1 364 ? 36.233 25.806 2.925 1.00 30.92 364 GLY A CA 1
ATOM 2529 C C . GLY A 1 364 ? 35.223 26.913 2.691 1.00 30.92 364 GLY A C 1
ATOM 2530 O O . GLY A 1 364 ? 34.966 27.194 1.503 1.00 30.92 364 GLY A O 1
#